Protein AF-A0A538QU90-F1 (afdb_monomer_lite)

Radius of gyration: 25.46 Å; chains: 1; bounding box: 49×32×82 Å

Sequence (236 aa):
MAVLRQRIEDELDRTVQSERLFSLLCLAGPVMADRVAAQRSVVAQLRRIDAVAWSSDGALYVLLPEAGADEAFAVATRILARLDRGGLRIGHVTCPDDGYDAAALIARAHDAAAGARPGKIAGLTHTAQTVTIGTQRVIVADPTVARLYALIERLAPVGIPVLVTGETGSGKDLVATAIHALSPRASKRLISLNCAALHESLVESELFGHEKGAFSGAIVSRAGLIEAASGSTLFL

Structure (mmCIF, N/CA/C/O backbone):
data_AF-A0A538QU90-F1
#
_entry.id   AF-A0A538QU90-F1
#
loop_
_atom_site.group_PDB
_atom_site.id
_atom_site.type_symbol
_atom_site.label_atom_id
_atom_site.label_alt_id
_atom_site.label_comp_id
_atom_site.label_asym_id
_atom_site.label_entity_id
_atom_site.label_seq_id
_atom_site.pdbx_PDB_ins_code
_atom_site.Cartn_x
_atom_site.Cartn_y
_atom_site.Cartn_z
_atom_site.occupancy
_atom_site.B_iso_or_equiv
_atom_site.auth_seq_id
_atom_site.auth_comp_id
_atom_site.auth_asym_id
_atom_site.auth_atom_id
_atom_site.pdbx_PDB_model_num
ATOM 1 N N . MET A 1 1 ? 9.511 -14.684 -19.322 1.00 59.00 1 MET A N 1
ATOM 2 C CA . MET A 1 1 ? 8.507 -14.438 -18.262 1.00 59.00 1 MET A CA 1
ATOM 3 C C . MET A 1 1 ? 8.731 -15.232 -16.980 1.00 59.00 1 MET A C 1
ATOM 5 O O . MET A 1 1 ? 8.917 -14.579 -15.967 1.00 59.00 1 MET A O 1
ATOM 9 N N . ALA A 1 2 ? 8.791 -16.572 -16.977 1.00 67.69 2 ALA A N 1
ATOM 10 C CA . ALA A 1 2 ? 8.959 -17.347 -15.730 1.00 67.69 2 ALA A CA 1
ATOM 11 C C . ALA A 1 2 ? 10.186 -16.930 -14.884 1.00 67.69 2 ALA A C 1
ATOM 13 O O . ALA A 1 2 ? 10.067 -16.725 -13.686 1.00 67.69 2 ALA A O 1
ATOM 14 N N . VAL A 1 3 ? 11.336 -16.691 -15.525 1.00 71.56 3 VAL A N 1
ATOM 15 C CA . VAL A 1 3 ? 12.579 -16.268 -14.846 1.00 71.56 3 VAL A CA 1
ATOM 16 C C . VAL A 1 3 ? 12.495 -14.853 -14.252 1.00 71.56 3 VAL A C 1
ATOM 18 O O . VAL A 1 3 ? 13.086 -14.589 -13.212 1.00 71.56 3 VAL A O 1
ATOM 21 N N . LEU A 1 4 ? 11.760 -13.937 -14.897 1.00 73.12 4 LEU A N 1
ATOM 22 C CA . LEU A 1 4 ? 11.540 -12.584 -14.369 1.00 73.12 4 LEU A CA 1
ATOM 23 C C . LEU A 1 4 ? 10.623 -12.631 -13.154 1.00 73.12 4 LEU A C 1
ATOM 25 O O . LEU A 1 4 ? 10.915 -11.998 -12.150 1.00 73.12 4 LEU A O 1
ATOM 29 N N . ARG A 1 5 ? 9.529 -13.389 -13.269 1.00 74.25 5 ARG A N 1
ATOM 30 C CA . ARG A 1 5 ? 8.561 -13.567 -12.194 1.00 74.25 5 ARG A CA 1
ATOM 31 C C . ARG A 1 5 ? 9.239 -14.133 -10.951 1.00 74.25 5 ARG A C 1
ATOM 33 O O . ARG A 1 5 ? 9.132 -13.510 -9.910 1.00 74.25 5 ARG A O 1
ATOM 40 N N . GLN A 1 6 ? 10.018 -15.205 -11.108 1.00 78.62 6 GLN A N 1
ATOM 41 C CA . GLN A 1 6 ? 10.770 -15.799 -10.004 1.00 78.62 6 GLN A CA 1
ATOM 42 C C . GLN A 1 6 ? 11.719 -14.786 -9.353 1.00 78.62 6 GLN A C 1
ATOM 44 O O . GLN A 1 6 ? 11.747 -14.671 -8.141 1.00 78.62 6 GLN A O 1
ATOM 49 N N . ARG A 1 7 ? 12.450 -13.986 -10.142 1.00 75.94 7 ARG A N 1
ATOM 50 C CA . ARG A 1 7 ? 13.327 -12.942 -9.583 1.00 75.94 7 ARG A CA 1
ATOM 51 C C . ARG A 1 7 ? 12.571 -11.831 -8.855 1.00 75.94 7 ARG A C 1
ATOM 53 O O . ARG A 1 7 ? 13.113 -11.272 -7.913 1.00 75.94 7 ARG A O 1
ATOM 60 N N . ILE A 1 8 ? 11.370 -11.477 -9.311 1.00 74.62 8 ILE A N 1
ATOM 61 C CA . ILE A 1 8 ? 10.519 -10.501 -8.619 1.00 74.62 8 ILE A CA 1
ATOM 62 C C . ILE A 1 8 ? 9.974 -11.114 -7.327 1.00 74.62 8 ILE A C 1
ATOM 64 O O . ILE A 1 8 ? 9.950 -10.427 -6.319 1.00 74.62 8 ILE A O 1
ATOM 68 N N . GLU A 1 9 ? 9.574 -12.385 -7.339 1.00 77.19 9 GLU A N 1
ATOM 69 C CA . GLU A 1 9 ? 9.141 -13.127 -6.147 1.00 77.19 9 GLU A CA 1
ATOM 70 C C . GLU A 1 9 ? 10.274 -13.224 -5.113 1.00 77.19 9 GLU A C 1
ATOM 72 O O . GLU A 1 9 ? 10.071 -12.860 -3.958 1.00 77.19 9 GLU A O 1
ATOM 77 N N . ASP A 1 10 ? 11.492 -13.566 -5.543 1.00 78.62 10 ASP A N 1
ATOM 78 C CA . ASP A 1 10 ? 12.674 -13.597 -4.674 1.00 78.62 10 ASP A CA 1
ATOM 79 C C . ASP A 1 10 ? 12.974 -12.210 -4.059 1.00 78.62 10 ASP A C 1
ATOM 81 O O . ASP A 1 10 ? 13.428 -12.112 -2.917 1.00 78.62 10 ASP A O 1
ATOM 85 N N . GLU A 1 11 ? 12.739 -11.124 -4.805 1.00 77.00 11 GLU A N 1
ATOM 86 C CA . GLU A 1 11 ? 12.960 -9.758 -4.317 1.00 77.00 11 GLU A CA 1
ATOM 87 C C . GLU A 1 11 ? 11.812 -9.265 -3.424 1.00 77.00 11 GLU A C 1
ATOM 89 O O . GLU A 1 11 ? 12.057 -8.572 -2.441 1.00 77.00 11 GLU A O 1
ATOM 94 N N . LEU A 1 12 ? 10.573 -9.690 -3.688 1.00 66.25 12 LEU A N 1
ATOM 95 C CA . LEU A 1 12 ? 9.423 -9.463 -2.809 1.00 66.25 12 LEU A CA 1
ATOM 96 C C . LEU A 1 12 ? 9.634 -10.107 -1.440 1.00 66.25 12 LEU A C 1
ATOM 98 O O . LEU A 1 12 ? 9.420 -9.444 -0.423 1.00 66.25 12 LEU A O 1
ATOM 102 N N . ASP A 1 13 ? 10.113 -11.351 -1.403 1.00 70.12 13 ASP A N 1
ATOM 103 C CA . ASP A 1 13 ? 10.429 -12.044 -0.151 1.00 70.12 13 ASP A CA 1
ATOM 104 C C . ASP A 1 13 ? 11.481 -11.273 0.663 1.00 70.12 13 ASP A C 1
ATOM 106 O O . ASP A 1 13 ? 11.368 -11.141 1.886 1.00 70.12 13 ASP A O 1
ATOM 110 N N . ARG A 1 14 ? 12.474 -10.679 -0.011 1.00 68.19 14 ARG A N 1
ATOM 111 C CA . ARG A 1 14 ? 13.488 -9.822 0.628 1.00 68.19 14 ARG A CA 1
ATOM 112 C C . ARG A 1 14 ? 12.911 -8.500 1.113 1.00 68.19 14 ARG A C 1
ATOM 114 O O . ARG A 1 14 ? 13.241 -8.084 2.224 1.00 68.19 14 ARG A O 1
ATOM 121 N N . THR A 1 15 ? 12.049 -7.850 0.337 1.00 58.31 15 THR A N 1
ATOM 122 C CA . THR A 1 15 ? 11.363 -6.613 0.738 1.00 58.31 15 THR A CA 1
ATOM 123 C C . THR A 1 15 ? 10.530 -6.820 1.999 1.00 58.31 15 THR A C 1
ATOM 125 O O . THR A 1 15 ? 10.590 -6.000 2.914 1.00 58.31 15 THR A O 1
ATOM 128 N N . VAL A 1 16 ? 9.806 -7.939 2.085 1.00 59.25 16 VAL A N 1
ATOM 129 C CA . VAL A 1 16 ? 8.988 -8.296 3.256 1.00 59.25 16 VAL A CA 1
ATOM 130 C C . VAL A 1 16 ? 9.853 -8.556 4.496 1.00 59.25 16 VAL A C 1
ATOM 132 O O . VAL A 1 16 ? 9.435 -8.236 5.604 1.00 59.25 16 VAL A O 1
ATOM 135 N N . GLN A 1 17 ? 11.061 -9.102 4.326 1.00 64.25 17 GLN A N 1
ATOM 136 C CA . GLN A 1 17 ? 11.959 -9.442 5.438 1.00 64.25 17 GLN A CA 1
ATOM 137 C C . GLN A 1 17 ? 12.902 -8.308 5.874 1.00 64.25 17 GLN A C 1
ATOM 139 O O . GLN A 1 17 ? 13.392 -8.342 7.001 1.00 64.25 17 GLN A O 1
ATOM 144 N N . SER A 1 18 ? 13.206 -7.338 5.002 1.00 58.09 18 SER A N 1
ATOM 145 C CA . SER A 1 18 ? 14.288 -6.358 5.222 1.00 58.09 18 SER A CA 1
ATOM 146 C C . SER A 1 18 ? 13.911 -4.890 4.991 1.00 58.09 18 SER A C 1
ATOM 148 O O . SER A 1 18 ? 14.801 -4.042 4.998 1.00 58.09 18 SER A O 1
ATOM 150 N N . GLU A 1 19 ? 12.626 -4.586 4.761 1.00 60.50 19 GLU A N 1
ATOM 151 C CA . GLU A 1 19 ? 12.103 -3.240 4.436 1.00 60.50 19 GLU A CA 1
ATOM 152 C C . GLU A 1 19 ? 12.762 -2.572 3.210 1.00 60.50 19 GLU A C 1
ATOM 154 O O . GLU A 1 19 ? 12.648 -1.365 2.997 1.00 60.50 19 GLU A O 1
ATOM 159 N N . ARG A 1 20 ? 13.445 -3.344 2.355 1.00 69.25 20 ARG A N 1
ATOM 160 C CA . ARG A 1 20 ? 14.112 -2.816 1.158 1.00 69.25 20 ARG A CA 1
ATOM 161 C C . ARG A 1 20 ? 13.134 -2.646 0.002 1.00 69.25 20 ARG A C 1
ATOM 163 O O . ARG A 1 20 ? 12.473 -3.598 -0.401 1.00 69.25 20 ARG A O 1
ATOM 170 N N . LEU A 1 21 ? 13.083 -1.439 -0.551 1.00 81.38 21 LEU A N 1
ATOM 171 C CA . LEU A 1 21 ? 12.270 -1.091 -1.717 1.00 81.38 21 LEU A CA 1
ATOM 172 C C . LEU A 1 21 ? 12.913 -1.643 -3.000 1.00 81.38 21 LEU A C 1
ATOM 174 O O . LEU A 1 21 ? 14.138 -1.728 -3.100 1.00 81.38 21 LEU A O 1
ATOM 178 N N . PHE A 1 22 ? 12.110 -1.950 -4.012 1.00 88.81 22 PHE A N 1
ATOM 179 C CA . PHE A 1 22 ? 12.609 -2.165 -5.372 1.00 88.81 22 PHE A CA 1
ATOM 180 C C . PHE A 1 22 ? 11.661 -1.534 -6.376 1.00 88.81 22 PHE A C 1
ATOM 182 O O . PHE A 1 22 ? 10.478 -1.371 -6.104 1.00 88.81 22 PHE A O 1
ATOM 189 N N . SER A 1 23 ? 12.147 -1.245 -7.576 1.00 92.44 23 SER A N 1
ATOM 190 C CA . SER A 1 23 ? 11.309 -0.707 -8.645 1.00 92.44 23 SER A CA 1
ATOM 191 C C . SER A 1 23 ? 11.314 -1.596 -9.876 1.00 92.44 23 SER A C 1
ATOM 193 O O . SER A 1 23 ? 12.293 -2.279 -10.175 1.00 92.44 23 SER A O 1
ATOM 195 N N . LEU A 1 24 ? 10.211 -1.573 -10.616 1.00 94.44 24 LEU A N 1
ATOM 196 C CA . LEU A 1 24 ? 10.043 -2.277 -11.876 1.00 94.44 24 LEU A CA 1
ATOM 197 C C . LEU A 1 24 ? 9.686 -1.270 -12.968 1.00 94.44 24 LEU A C 1
ATOM 199 O O . LEU A 1 24 ? 8.705 -0.534 -12.866 1.00 94.44 24 LEU A O 1
ATOM 203 N N . LEU A 1 25 ? 10.475 -1.259 -14.039 1.00 95.44 25 LEU A N 1
ATOM 204 C CA . LEU A 1 25 ? 10.181 -0.504 -15.251 1.00 95.44 25 LEU A CA 1
ATOM 205 C C . LEU A 1 25 ? 9.630 -1.441 -16.323 1.00 95.44 25 LEU A C 1
ATOM 207 O O . LEU A 1 25 ? 10.138 -2.548 -16.494 1.00 95.44 25 LEU A O 1
ATOM 211 N N . CYS A 1 26 ? 8.657 -0.968 -17.093 1.00 95.56 26 CYS A N 1
ATOM 212 C CA . CYS A 1 26 ? 8.179 -1.608 -18.312 1.00 95.56 26 CYS A CA 1
ATOM 213 C C . CYS A 1 26 ? 8.419 -0.675 -19.498 1.00 95.56 26 CYS A C 1
ATOM 215 O O . CYS A 1 26 ? 7.877 0.427 -19.551 1.00 95.56 26 CYS A O 1
ATOM 217 N N . LEU A 1 27 ? 9.233 -1.112 -20.454 1.00 95.19 27 LEU A N 1
ATOM 218 C CA . LEU A 1 27 ? 9.581 -0.357 -21.647 1.00 95.19 27 LEU A CA 1
ATOM 219 C C . LEU A 1 27 ? 8.838 -0.939 -22.845 1.00 95.19 27 LEU A C 1
ATOM 221 O O . LEU A 1 27 ? 9.019 -2.106 -23.195 1.00 95.19 27 LEU A O 1
ATOM 225 N N . ALA A 1 28 ? 8.030 -0.103 -23.491 1.00 93.38 28 ALA A N 1
ATOM 226 C CA . ALA A 1 28 ? 7.224 -0.475 -24.644 1.00 93.38 28 ALA A CA 1
ATOM 227 C C . ALA A 1 28 ? 7.358 0.570 -25.756 1.00 93.38 28 ALA A C 1
ATOM 229 O O . ALA A 1 28 ? 7.412 1.771 -25.505 1.00 93.38 28 ALA A O 1
ATOM 230 N N . GLY A 1 29 ? 7.406 0.129 -27.010 1.00 89.50 29 GLY A N 1
ATOM 231 C CA . GLY A 1 29 ? 7.439 1.029 -28.161 1.00 89.50 29 GLY A CA 1
ATOM 232 C C . GLY A 1 29 ? 8.142 0.426 -29.376 1.00 89.50 29 GLY A C 1
ATOM 233 O O . GLY A 1 29 ? 8.719 -0.656 -29.281 1.00 89.50 29 GLY A O 1
ATOM 234 N N . PRO A 1 30 ? 8.152 1.132 -30.520 1.00 84.12 30 PRO A N 1
ATOM 235 C CA . PRO A 1 30 ? 8.700 0.617 -31.779 1.00 84.12 30 PRO A CA 1
ATOM 236 C C . PRO A 1 30 ? 10.180 0.233 -31.683 1.00 84.12 30 PRO A C 1
ATOM 238 O O . PRO A 1 30 ? 10.625 -0.724 -32.307 1.00 84.12 30 PRO A O 1
ATOM 241 N N . VAL A 1 31 ? 10.942 0.950 -30.851 1.00 81.06 31 VAL A N 1
ATOM 242 C CA . VAL A 1 31 ? 12.372 0.690 -30.635 1.00 81.06 31 VAL A CA 1
ATOM 243 C C . VAL A 1 31 ? 12.641 -0.647 -29.924 1.00 81.06 31 VAL A C 1
ATOM 245 O O . VAL A 1 31 ? 13.766 -1.131 -29.950 1.00 81.06 31 VAL A O 1
ATOM 248 N N . MET A 1 32 ? 11.615 -1.284 -29.345 1.00 84.56 32 MET A N 1
ATOM 249 C CA . MET A 1 32 ? 11.706 -2.623 -28.748 1.00 84.56 32 MET A CA 1
ATOM 250 C C . MET A 1 32 ? 11.616 -3.762 -29.783 1.00 84.56 32 MET A C 1
ATOM 252 O O . MET A 1 32 ? 11.810 -4.922 -29.422 1.00 84.56 32 MET A O 1
ATOM 256 N N . ALA A 1 33 ? 11.352 -3.462 -31.064 1.00 81.88 33 ALA A N 1
ATOM 257 C CA . ALA A 1 33 ? 11.308 -4.472 -32.125 1.00 81.88 33 ALA A CA 1
ATOM 258 C C . ALA A 1 33 ? 12.668 -5.170 -32.325 1.00 81.88 33 ALA A C 1
ATOM 260 O O . ALA A 1 33 ? 12.718 -6.387 -32.502 1.00 81.88 33 ALA A O 1
ATOM 261 N N . ASP A 1 34 ? 13.774 -4.423 -32.229 1.00 88.50 34 ASP A N 1
ATOM 262 C CA . ASP A 1 34 ? 15.123 -4.995 -32.171 1.00 88.50 34 ASP A CA 1
ATOM 263 C C . ASP A 1 34 ? 15.488 -5.324 -30.720 1.00 88.50 34 ASP A C 1
ATOM 265 O O . ASP A 1 34 ? 16.108 -4.535 -29.998 1.00 88.50 34 ASP A O 1
ATOM 269 N N . ARG A 1 35 ? 15.078 -6.521 -30.287 1.00 89.19 35 ARG A N 1
ATOM 270 C CA . ARG A 1 35 ? 15.259 -6.980 -28.904 1.00 89.19 35 ARG A CA 1
ATOM 271 C C . ARG A 1 35 ? 16.725 -7.003 -28.470 1.00 89.19 35 ARG A C 1
ATOM 273 O O . ARG A 1 35 ? 17.038 -6.696 -27.321 1.00 89.19 35 ARG A O 1
ATOM 280 N N . VAL A 1 36 ? 17.639 -7.356 -29.372 1.00 89.06 36 VAL A N 1
ATOM 281 C CA . VAL A 1 36 ? 19.061 -7.499 -29.032 1.00 89.06 36 VAL A CA 1
ATOM 282 C C . VAL A 1 36 ? 19.698 -6.126 -28.838 1.00 89.06 36 VAL A C 1
ATOM 284 O O . VAL A 1 36 ? 20.363 -5.896 -27.822 1.00 89.06 36 VAL A O 1
ATOM 287 N N . ALA A 1 37 ? 19.464 -5.194 -29.767 1.00 88.44 37 ALA A N 1
ATOM 288 C CA . ALA A 1 37 ? 19.999 -3.841 -29.658 1.00 88.44 37 ALA A CA 1
ATOM 289 C C . ALA A 1 37 ? 19.388 -3.082 -28.472 1.00 88.44 37 ALA A C 1
ATOM 291 O O . ALA A 1 37 ? 20.123 -2.461 -27.698 1.00 88.44 37 ALA A O 1
ATOM 292 N N . ALA A 1 38 ? 18.067 -3.180 -28.285 1.00 88.62 38 ALA A N 1
ATOM 293 C CA . ALA A 1 38 ? 17.367 -2.553 -27.169 1.00 88.62 38 ALA A CA 1
ATOM 294 C C . ALA A 1 38 ? 17.904 -3.050 -25.822 1.00 88.62 38 ALA A C 1
ATOM 296 O O . ALA A 1 38 ? 18.317 -2.239 -24.991 1.00 88.62 38 ALA A O 1
ATOM 297 N N . GLN A 1 39 ? 17.986 -4.373 -25.627 1.00 91.88 39 GLN A N 1
ATOM 298 C CA . GLN A 1 39 ? 18.494 -4.948 -24.381 1.00 91.88 39 GLN A CA 1
ATOM 299 C C . GLN A 1 39 ? 19.934 -4.510 -24.103 1.00 91.88 39 GLN A C 1
ATOM 301 O O . GLN A 1 39 ? 20.242 -4.116 -22.980 1.00 91.88 39 GLN A O 1
ATOM 306 N N . ARG A 1 40 ? 20.818 -4.530 -25.110 1.00 91.00 40 ARG A N 1
ATOM 307 C CA . ARG A 1 40 ? 22.217 -4.107 -24.940 1.00 91.00 40 ARG A CA 1
ATOM 308 C C . ARG A 1 40 ? 22.324 -2.644 -24.502 1.00 91.00 40 ARG A C 1
ATOM 310 O O . ARG A 1 40 ? 23.105 -2.339 -23.601 1.00 91.00 40 ARG A O 1
ATOM 317 N N . SER A 1 41 ? 21.539 -1.755 -25.107 1.00 89.81 41 SER A N 1
ATOM 318 C CA . SER A 1 41 ? 21.532 -0.332 -24.751 1.00 89.81 41 SER A CA 1
ATOM 319 C C . SER A 1 41 ? 20.964 -0.074 -23.356 1.00 89.81 41 SER A C 1
ATOM 321 O O . SER A 1 41 ? 21.506 0.774 -22.641 1.00 89.81 41 SER A O 1
ATOM 323 N N . VAL A 1 42 ? 19.921 -0.813 -22.953 1.00 92.38 42 VAL A N 1
ATOM 324 C CA . VAL A 1 42 ? 19.360 -0.734 -21.595 1.00 92.38 42 VAL A CA 1
ATOM 325 C C . VAL A 1 42 ? 20.359 -1.246 -20.568 1.00 92.38 42 VAL A C 1
ATOM 327 O O . VAL A 1 42 ? 20.672 -0.509 -19.643 1.00 92.38 42 VAL A O 1
ATOM 330 N N . VAL A 1 43 ? 20.924 -2.445 -20.750 1.00 92.31 43 VAL A N 1
ATOM 331 C CA . VAL A 1 43 ? 21.883 -3.052 -19.804 1.00 92.31 43 VAL A CA 1
ATOM 332 C C . VAL A 1 43 ? 23.097 -2.150 -19.564 1.00 92.31 43 VAL A C 1
ATOM 334 O O . VAL A 1 43 ? 23.595 -2.083 -18.446 1.00 92.31 43 VAL A O 1
ATOM 337 N N . ALA A 1 44 ? 23.528 -1.373 -20.562 1.00 90.81 44 ALA A N 1
ATOM 338 C CA . ALA A 1 44 ? 24.602 -0.390 -20.401 1.00 90.81 44 ALA A CA 1
ATOM 339 C C . ALA A 1 44 ? 24.269 0.781 -19.442 1.00 90.81 44 ALA A C 1
ATOM 341 O O . ALA A 1 44 ? 25.164 1.553 -19.101 1.00 90.81 44 ALA A O 1
ATOM 342 N N . GLN A 1 45 ? 23.005 0.954 -19.035 1.00 89.50 45 GLN A N 1
ATOM 343 C CA . GLN A 1 45 ? 22.558 1.977 -18.073 1.00 89.50 45 GLN A CA 1
ATOM 344 C C . GLN A 1 45 ? 22.438 1.464 -16.637 1.00 89.50 45 GLN A C 1
ATOM 346 O O . GLN A 1 45 ? 22.218 2.269 -15.722 1.00 89.50 45 GLN A O 1
ATOM 351 N N . LEU A 1 46 ? 22.535 0.147 -16.462 1.00 91.69 46 LEU A N 1
ATOM 352 C CA . LEU A 1 46 ? 22.145 -0.555 -15.251 1.00 91.69 46 LEU A CA 1
ATOM 353 C C . LEU A 1 46 ? 23.343 -0.895 -14.361 1.00 91.69 46 LEU A C 1
ATOM 355 O O . LEU A 1 46 ? 24.474 -1.062 -14.823 1.00 91.69 46 LEU A O 1
ATOM 359 N N . ARG A 1 47 ? 23.077 -0.999 -13.060 1.00 92.94 47 ARG A N 1
ATOM 360 C CA . ARG A 1 47 ? 24.006 -1.508 -12.048 1.00 92.94 47 ARG A CA 1
ATOM 361 C C . ARG A 1 47 ? 24.100 -3.030 -12.168 1.00 92.94 47 ARG A C 1
ATOM 363 O O . ARG A 1 47 ? 23.234 -3.685 -12.736 1.00 92.94 47 ARG A O 1
ATOM 370 N N . ARG A 1 48 ? 25.136 -3.621 -11.567 1.00 87.94 48 ARG A N 1
ATOM 371 C CA . ARG A 1 48 ? 25.341 -5.084 -11.576 1.00 87.94 48 ARG A CA 1
ATOM 372 C C . ARG A 1 48 ? 24.193 -5.888 -10.953 1.00 87.94 48 ARG A C 1
ATOM 374 O O . ARG A 1 48 ? 24.025 -7.043 -11.322 1.00 87.94 48 ARG A O 1
ATOM 381 N N . ILE A 1 49 ? 23.476 -5.303 -9.996 1.00 87.94 49 ILE A N 1
ATOM 382 C CA . ILE A 1 49 ? 22.369 -5.959 -9.285 1.00 87.94 49 ILE A CA 1
ATOM 383 C C . ILE A 1 49 ? 21.045 -5.881 -10.049 1.00 87.94 49 ILE A C 1
ATOM 385 O O . ILE A 1 49 ? 20.154 -6.688 -9.806 1.00 87.94 49 ILE A O 1
ATOM 389 N N . ASP A 1 50 ? 20.922 -4.937 -10.982 1.00 92.38 50 ASP A N 1
ATOM 390 C CA . ASP A 1 50 ? 19.702 -4.744 -11.752 1.00 92.38 50 ASP A CA 1
ATOM 391 C C . ASP A 1 50 ? 19.523 -5.904 -12.749 1.00 92.38 50 ASP A C 1
ATOM 393 O O . ASP A 1 50 ? 20.488 -6.500 -13.245 1.00 92.38 50 ASP A O 1
ATOM 397 N N . ALA A 1 51 ? 18.274 -6.228 -13.074 1.00 90.44 51 ALA A N 1
ATOM 398 C CA . ALA A 1 51 ? 17.943 -7.333 -13.965 1.00 90.44 51 ALA A CA 1
ATOM 399 C C . ALA A 1 51 ? 17.016 -6.888 -15.092 1.00 90.44 51 ALA A C 1
ATOM 401 O O . ALA A 1 51 ? 16.217 -5.971 -14.933 1.00 90.44 51 ALA A O 1
ATOM 402 N N . VAL A 1 52 ? 17.092 -7.572 -16.233 1.00 93.38 52 VAL A N 1
ATOM 403 C CA . VAL A 1 52 ? 16.218 -7.316 -17.381 1.00 93.38 52 VAL A CA 1
ATOM 404 C C . VAL A 1 52 ? 15.580 -8.598 -17.875 1.00 93.38 52 VAL A C 1
ATOM 406 O O . VAL A 1 52 ? 16.202 -9.662 -17.833 1.00 93.38 52 VAL A O 1
ATOM 409 N N . ALA A 1 53 ? 14.356 -8.502 -18.381 1.00 91.81 53 ALA A N 1
ATOM 410 C CA . ALA A 1 53 ? 13.716 -9.623 -19.048 1.00 91.81 53 ALA A CA 1
ATOM 411 C C . ALA A 1 53 ? 12.651 -9.186 -20.049 1.00 91.81 53 ALA A C 1
ATOM 413 O O . ALA A 1 53 ? 11.921 -8.223 -19.843 1.00 91.81 53 ALA A O 1
ATOM 414 N N . TRP A 1 54 ? 12.528 -9.969 -21.114 1.00 90.88 54 TRP A N 1
ATOM 415 C CA . TRP A 1 54 ? 11.503 -9.776 -22.126 1.00 90.88 54 TRP A CA 1
ATOM 416 C C . TRP A 1 54 ? 10.191 -10.453 -21.747 1.00 90.88 54 TRP A C 1
ATOM 418 O O . TRP A 1 54 ? 10.169 -11.599 -21.265 1.00 90.88 54 TRP A O 1
ATOM 428 N N . SER A 1 55 ? 9.103 -9.755 -22.054 1.00 88.06 55 SER A N 1
ATOM 429 C CA . SER A 1 55 ? 7.761 -10.315 -22.080 1.00 88.06 55 SER A CA 1
ATOM 430 C C . SER A 1 55 ? 7.409 -10.906 -23.443 1.00 88.06 55 SER A C 1
ATOM 432 O O . SER A 1 55 ? 8.070 -10.673 -24.461 1.00 88.06 55 SER A O 1
ATOM 434 N N . SER A 1 56 ? 6.386 -11.758 -23.440 1.00 82.06 56 SER A N 1
ATOM 435 C CA . SER A 1 56 ? 5.831 -12.382 -24.640 1.00 82.06 56 SER A CA 1
ATOM 436 C C . SER A 1 56 ? 5.238 -11.355 -25.604 1.00 82.06 56 SER A C 1
ATOM 438 O O . SER A 1 56 ? 5.337 -11.543 -26.813 1.00 82.06 56 SER A O 1
ATOM 440 N N . ASP A 1 57 ? 4.697 -10.258 -25.075 1.00 82.62 57 ASP A N 1
ATOM 441 C CA . ASP A 1 57 ? 4.150 -9.113 -25.824 1.00 82.62 57 ASP A CA 1
ATOM 442 C C . ASP A 1 57 ? 5.229 -8.221 -26.475 1.00 82.62 57 ASP A C 1
ATOM 444 O O . ASP A 1 57 ? 4.908 -7.325 -27.252 1.00 82.62 57 ASP A O 1
ATOM 448 N N . GLY A 1 58 ? 6.514 -8.477 -26.203 1.00 86.44 58 GLY A N 1
ATOM 449 C CA . GLY A 1 58 ? 7.623 -7.680 -26.724 1.00 86.44 58 GLY A CA 1
ATOM 450 C C . GLY A 1 58 ? 7.963 -6.435 -25.903 1.00 86.44 58 GLY A C 1
ATOM 451 O O . GLY A 1 58 ? 8.766 -5.632 -26.372 1.00 86.44 58 GLY A O 1
ATOM 452 N N . ALA A 1 59 ? 7.420 -6.277 -24.695 1.00 92.00 59 ALA A N 1
ATOM 453 C CA . ALA A 1 59 ? 7.904 -5.298 -23.729 1.00 92.00 59 ALA A CA 1
ATOM 454 C C . ALA A 1 59 ? 9.187 -5.786 -23.032 1.00 92.00 59 ALA A C 1
ATOM 456 O O . ALA A 1 59 ? 9.387 -6.989 -22.809 1.00 92.00 59 ALA A O 1
ATOM 457 N N . LEU A 1 60 ? 10.054 -4.843 -22.664 1.00 94.69 60 LEU A N 1
ATOM 458 C CA . LEU A 1 60 ? 11.254 -5.099 -21.871 1.00 94.69 60 LEU A CA 1
ATOM 459 C C . LEU A 1 60 ? 11.030 -4.621 -20.439 1.00 94.69 60 LEU A C 1
ATOM 461 O O . LEU A 1 60 ? 10.814 -3.435 -20.199 1.00 94.69 60 LEU A O 1
ATOM 465 N N . TYR A 1 61 ? 11.128 -5.539 -19.487 1.00 94.88 61 TYR A N 1
ATOM 466 C CA . TYR A 1 61 ? 11.061 -5.231 -18.068 1.00 94.88 61 TYR A CA 1
ATOM 467 C C . TYR A 1 61 ? 12.455 -5.045 -17.488 1.00 94.88 61 TYR A C 1
ATOM 469 O O . TYR A 1 61 ? 13.379 -5.790 -17.829 1.00 94.88 61 TYR A O 1
ATOM 477 N N . VAL A 1 62 ? 12.586 -4.079 -16.584 1.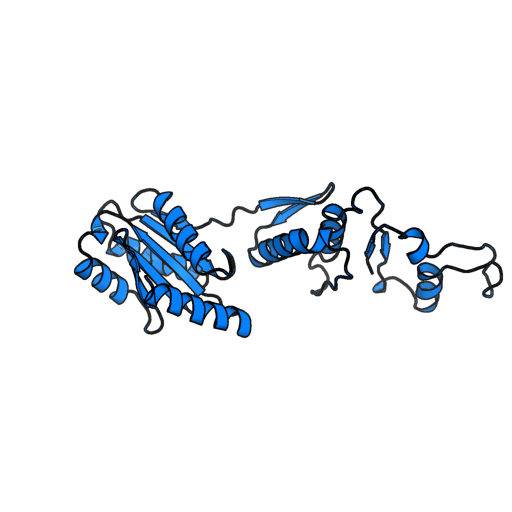00 95.69 62 VAL A N 1
ATOM 478 C CA . VAL A 1 62 ? 13.810 -3.810 -15.827 1.00 95.69 62 VAL A CA 1
ATOM 479 C C . VAL A 1 62 ? 13.474 -3.822 -14.346 1.00 95.69 62 VAL A C 1
ATOM 481 O O . VAL A 1 62 ? 12.704 -2.986 -13.886 1.00 95.69 62 VAL A O 1
ATOM 484 N N . LEU A 1 63 ? 14.055 -4.761 -13.610 1.00 94.56 63 LEU A N 1
ATOM 485 C CA . LEU A 1 63 ? 13.997 -4.816 -12.156 1.00 94.56 63 LEU A CA 1
ATOM 486 C C . LEU A 1 63 ? 15.190 -4.043 -11.590 1.00 94.56 63 LEU A C 1
ATOM 488 O O . LEU A 1 63 ? 16.335 -4.306 -11.968 1.00 94.56 63 LEU A O 1
ATOM 492 N N . LEU A 1 64 ? 14.906 -3.116 -10.684 1.00 94.31 64 LEU A N 1
ATOM 493 C CA . LEU A 1 64 ? 15.863 -2.262 -9.992 1.00 94.31 64 LEU A CA 1
ATOM 494 C C . LEU A 1 64 ? 15.778 -2.560 -8.486 1.00 94.31 64 LEU A C 1
ATOM 496 O O . LEU A 1 64 ? 14.987 -1.923 -7.785 1.00 94.31 64 LEU A O 1
ATOM 500 N N . PRO A 1 65 ? 16.539 -3.548 -7.984 1.00 91.69 65 PRO A N 1
ATOM 501 C CA . PRO A 1 65 ? 16.628 -3.819 -6.553 1.00 91.69 65 PRO A CA 1
ATOM 502 C C . PRO A 1 65 ? 17.162 -2.603 -5.797 1.00 91.69 65 PRO A C 1
ATOM 504 O O . PRO A 1 65 ? 18.009 -1.876 -6.323 1.00 91.69 65 PRO A O 1
ATOM 507 N N . GLU A 1 66 ? 16.698 -2.392 -4.567 1.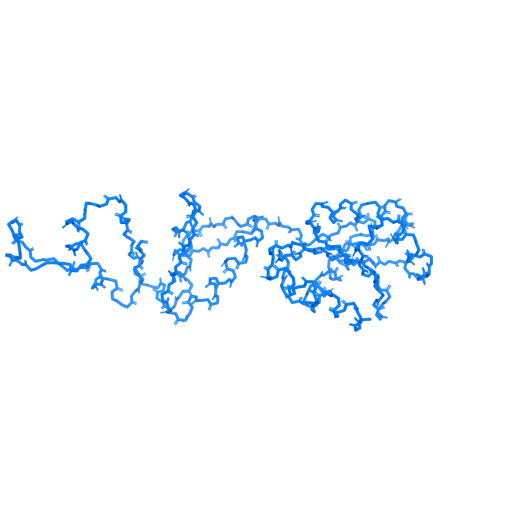00 89.62 66 GLU A N 1
ATOM 508 C CA . GLU A 1 66 ? 17.159 -1.296 -3.699 1.00 89.62 66 GLU A CA 1
ATOM 509 C C . GLU A 1 66 ? 17.003 0.094 -4.338 1.00 89.62 66 GLU A C 1
ATOM 511 O O . GLU A 1 66 ? 17.823 0.978 -4.113 1.00 89.62 66 GLU A O 1
ATOM 516 N N . ALA A 1 67 ? 15.983 0.270 -5.180 1.00 87.56 67 ALA A N 1
ATOM 517 C CA . ALA A 1 67 ? 15.686 1.534 -5.841 1.00 87.56 67 ALA A CA 1
ATOM 518 C C . ALA A 1 67 ? 14.248 1.960 -5.547 1.00 87.56 67 ALA A C 1
ATOM 520 O O . ALA A 1 67 ? 13.300 1.241 -5.875 1.00 87.56 67 ALA A O 1
ATOM 521 N N . GLY A 1 68 ? 14.097 3.146 -4.957 1.00 84.56 68 GLY A N 1
ATOM 522 C CA . GLY A 1 68 ? 12.805 3.815 -4.798 1.00 84.56 68 GLY A CA 1
ATOM 523 C C . GLY A 1 68 ? 12.352 4.538 -6.072 1.00 84.56 68 GLY A C 1
ATOM 524 O O . GLY A 1 68 ? 13.060 4.551 -7.085 1.00 84.56 68 GLY A O 1
ATOM 525 N N . ALA A 1 69 ? 11.193 5.196 -5.998 1.00 82.88 69 ALA A N 1
ATOM 526 C CA . ALA A 1 69 ? 10.557 5.854 -7.140 1.00 82.88 69 ALA A CA 1
ATOM 527 C C . ALA A 1 69 ? 11.458 6.895 -7.836 1.00 82.88 69 ALA A C 1
ATOM 529 O O . ALA A 1 69 ? 11.564 6.892 -9.063 1.00 82.88 69 ALA A O 1
ATOM 530 N N . ASP A 1 70 ? 12.161 7.742 -7.077 1.00 79.62 70 ASP A N 1
ATOM 531 C CA . ASP A 1 70 ? 13.037 8.786 -7.634 1.00 79.62 70 ASP A CA 1
ATOM 532 C C . ASP A 1 70 ? 14.232 8.200 -8.401 1.00 79.62 70 ASP A C 1
ATOM 534 O O . ASP A 1 70 ? 14.567 8.646 -9.504 1.00 79.62 70 ASP A O 1
ATOM 538 N N . GLU A 1 71 ? 14.861 7.158 -7.852 1.00 85.69 71 GLU A N 1
ATOM 539 C CA . GLU A 1 71 ? 15.978 6.471 -8.503 1.00 85.69 71 GLU A CA 1
ATOM 540 C C . GLU A 1 71 ? 15.519 5.746 -9.768 1.00 85.69 71 GLU A C 1
ATOM 542 O O . GLU A 1 71 ? 16.162 5.839 -10.821 1.00 85.69 71 GLU A O 1
ATOM 547 N N . ALA A 1 72 ? 14.373 5.067 -9.693 1.00 89.81 72 ALA A N 1
ATOM 548 C CA . ALA A 1 72 ? 13.761 4.400 -10.831 1.00 89.81 72 ALA A CA 1
ATOM 549 C C . ALA A 1 72 ? 13.399 5.394 -11.938 1.00 89.81 72 ALA A C 1
ATOM 551 O O . ALA A 1 72 ? 13.683 5.145 -13.114 1.00 89.81 72 ALA A O 1
ATOM 552 N N . PHE A 1 73 ? 12.852 6.554 -11.572 1.00 87.06 73 PHE A N 1
ATOM 553 C CA . PHE A 1 73 ? 12.545 7.633 -12.502 1.00 87.06 73 PHE A CA 1
ATOM 554 C C . PHE A 1 73 ? 13.811 8.204 -13.156 1.00 87.06 73 PHE A C 1
ATOM 556 O O . PHE A 1 73 ? 13.837 8.434 -14.371 1.00 87.06 73 PHE A O 1
ATOM 563 N N . ALA A 1 74 ? 14.896 8.374 -12.396 1.00 85.44 74 ALA A N 1
ATOM 564 C CA . ALA A 1 74 ? 16.184 8.809 -12.933 1.00 85.44 74 ALA A CA 1
ATOM 565 C C . ALA A 1 74 ? 16.772 7.785 -13.924 1.00 85.44 74 ALA A C 1
ATOM 567 O O . ALA A 1 74 ? 17.264 8.156 -14.996 1.00 85.44 74 ALA A O 1
ATOM 568 N N . VAL A 1 75 ? 16.691 6.487 -13.613 1.00 91.69 75 VAL A N 1
ATOM 569 C CA . VAL A 1 75 ? 17.096 5.400 -14.524 1.00 91.69 75 VAL A CA 1
ATOM 570 C C . VAL A 1 75 ? 16.237 5.407 -15.790 1.00 91.69 75 VAL A C 1
ATOM 572 O O . VAL A 1 75 ? 16.786 5.420 -16.894 1.00 91.69 75 VAL A O 1
ATOM 575 N N . ALA A 1 76 ? 14.912 5.474 -15.650 1.00 92.19 76 ALA A N 1
ATOM 576 C CA . ALA A 1 76 ? 13.976 5.547 -16.769 1.00 92.19 76 ALA A CA 1
ATOM 577 C C . ALA A 1 76 ? 14.260 6.759 -17.669 1.00 92.19 76 ALA A C 1
ATOM 579 O O . ALA A 1 76 ? 14.290 6.623 -18.890 1.00 92.19 76 ALA A O 1
ATOM 580 N N . THR A 1 77 ? 14.564 7.918 -17.083 1.00 89.31 77 THR A N 1
ATOM 581 C CA . THR A 1 77 ? 14.918 9.144 -17.817 1.00 89.31 77 THR A CA 1
ATOM 582 C C . THR A 1 77 ? 16.202 8.972 -18.624 1.00 89.31 77 THR A C 1
ATOM 584 O O . THR A 1 77 ? 16.240 9.338 -19.800 1.00 89.31 77 THR A O 1
ATOM 587 N N . ARG A 1 78 ? 17.243 8.358 -18.042 1.00 91.62 78 ARG A N 1
ATOM 588 C CA . ARG A 1 78 ? 18.492 8.054 -18.766 1.00 91.62 78 ARG A CA 1
ATOM 589 C C . ARG A 1 78 ? 18.264 7.084 -19.923 1.00 91.62 78 ARG A C 1
ATOM 591 O O . ARG A 1 78 ? 18.842 7.272 -20.994 1.00 91.62 78 ARG A O 1
ATOM 598 N N . ILE A 1 79 ? 17.435 6.059 -19.718 1.00 92.81 79 ILE A N 1
ATOM 599 C CA . ILE A 1 79 ? 17.100 5.098 -20.771 1.00 92.81 79 ILE A CA 1
ATOM 600 C C . ILE A 1 79 ? 16.315 5.793 -21.885 1.00 92.81 79 ILE A C 1
ATOM 602 O O . ILE A 1 79 ? 16.689 5.679 -23.051 1.00 92.81 79 ILE A O 1
ATOM 606 N N . LEU A 1 80 ? 15.284 6.562 -21.537 1.00 90.81 80 LEU A N 1
ATOM 607 C CA . LEU A 1 80 ? 14.471 7.297 -22.498 1.00 90.81 80 LEU A CA 1
ATOM 608 C C . LEU A 1 80 ? 15.331 8.241 -23.348 1.00 90.81 80 LEU A C 1
ATOM 610 O O . LEU A 1 80 ? 15.263 8.184 -24.570 1.00 90.81 80 LEU A O 1
ATOM 614 N N . ALA A 1 81 ? 16.211 9.026 -22.722 1.00 88.12 81 ALA A N 1
ATOM 615 C CA . ALA A 1 81 ? 17.095 9.958 -23.422 1.00 88.12 81 ALA A CA 1
ATOM 616 C C . ALA A 1 81 ? 18.067 9.278 -24.406 1.00 88.12 81 ALA A C 1
ATOM 618 O O . ALA A 1 81 ? 18.503 9.904 -25.370 1.00 88.12 81 ALA A O 1
ATOM 619 N N . ARG A 1 82 ? 18.431 8.010 -24.170 1.00 88.31 82 ARG A N 1
ATOM 620 C CA . ARG A 1 82 ? 19.365 7.259 -25.029 1.00 88.31 82 ARG A CA 1
ATOM 621 C C . ARG A 1 82 ? 18.681 6.416 -26.098 1.00 88.31 82 ARG A C 1
ATOM 623 O O . ARG A 1 82 ? 19.273 6.197 -27.154 1.00 88.31 82 ARG A O 1
ATOM 630 N N . LEU A 1 83 ? 17.495 5.889 -25.809 1.00 87.56 83 LEU A N 1
ATOM 631 C CA . LEU A 1 83 ? 16.815 4.927 -26.674 1.00 87.56 83 LEU A CA 1
ATOM 632 C C . LEU A 1 83 ? 15.651 5.531 -27.452 1.00 87.56 83 LEU A C 1
ATOM 634 O O . LEU A 1 83 ? 15.296 4.975 -28.490 1.00 87.56 83 LEU A O 1
ATOM 638 N N . ASP A 1 84 ? 15.031 6.613 -26.979 1.00 83.38 84 ASP A N 1
ATOM 639 C CA . ASP A 1 84 ? 13.846 7.130 -27.650 1.00 83.38 84 ASP A CA 1
ATOM 640 C C . ASP A 1 84 ? 14.190 7.689 -29.034 1.00 83.38 84 ASP A C 1
ATOM 642 O O . ASP A 1 84 ? 14.996 8.603 -29.200 1.00 83.38 84 ASP A O 1
ATOM 646 N N . ARG A 1 85 ? 13.544 7.111 -30.046 1.00 80.81 85 ARG A N 1
ATOM 647 C CA . ARG A 1 85 ? 13.568 7.566 -31.439 1.00 80.81 85 ARG A CA 1
ATOM 648 C C . ARG A 1 85 ? 12.156 7.931 -31.905 1.00 80.81 85 ARG A C 1
ATOM 650 O O . ARG A 1 85 ? 11.806 7.692 -33.057 1.00 80.81 85 ARG A O 1
ATOM 657 N N . GLY A 1 86 ? 11.343 8.472 -30.992 1.00 73.25 86 GLY A N 1
ATOM 658 C CA . GLY A 1 86 ? 10.009 9.009 -31.273 1.00 73.25 86 GLY A CA 1
ATOM 659 C C . GLY A 1 86 ? 8.854 8.063 -30.946 1.00 73.25 86 GLY A C 1
ATOM 660 O O . GLY A 1 86 ? 7.825 8.101 -31.618 1.00 73.25 86 GLY A O 1
ATOM 661 N N . GLY A 1 87 ? 8.996 7.191 -29.944 1.00 87.31 87 GLY A N 1
ATOM 662 C CA . GLY A 1 87 ? 7.960 6.194 -29.666 1.00 87.31 87 GLY A CA 1
ATOM 663 C C . GLY A 1 87 ? 8.106 5.368 -28.395 1.00 87.31 87 GLY A C 1
ATOM 664 O O . GLY A 1 87 ? 7.212 4.568 -28.118 1.00 87.31 87 GLY A O 1
ATOM 665 N N . LEU A 1 88 ? 9.197 5.520 -27.640 1.00 92.31 88 LEU A N 1
ATOM 666 C CA . LEU A 1 88 ? 9.414 4.761 -26.412 1.00 92.31 88 LEU A CA 1
ATOM 667 C C . LEU A 1 88 ? 8.505 5.285 -25.296 1.00 92.31 88 LEU A C 1
ATOM 669 O O . LEU A 1 88 ? 8.401 6.487 -25.065 1.00 92.31 88 LEU A O 1
ATOM 673 N N . ARG A 1 89 ? 7.847 4.367 -24.605 1.00 94.31 89 ARG A N 1
ATOM 674 C CA . ARG A 1 89 ? 6.988 4.608 -23.451 1.00 94.31 89 ARG A CA 1
ATOM 675 C C . ARG A 1 89 ? 7.532 3.791 -22.297 1.00 94.31 89 ARG A C 1
ATOM 677 O O . ARG A 1 89 ? 7.884 2.626 -22.487 1.00 94.31 89 ARG A O 1
ATOM 684 N N . ILE A 1 90 ? 7.618 4.401 -21.124 1.00 94.50 90 ILE A N 1
ATOM 685 C CA . ILE A 1 90 ? 8.129 3.722 -19.935 1.00 94.50 90 ILE A CA 1
ATOM 686 C C . ILE A 1 90 ? 7.089 3.821 -18.829 1.00 94.50 90 ILE A C 1
ATOM 688 O O . ILE A 1 90 ? 6.732 4.919 -18.415 1.00 94.50 90 ILE A O 1
ATOM 692 N N . GLY A 1 91 ? 6.609 2.675 -18.366 1.00 93.25 91 GLY A N 1
ATOM 693 C CA . GLY A 1 91 ? 5.856 2.547 -17.127 1.00 93.25 91 GLY A CA 1
ATOM 694 C C . GLY A 1 91 ? 6.817 2.297 -15.973 1.00 93.25 91 GLY A C 1
ATOM 695 O O . GLY A 1 91 ? 7.773 1.541 -16.150 1.00 93.25 91 GLY A O 1
ATOM 696 N N . HIS A 1 92 ? 6.588 2.902 -14.813 1.00 91.19 92 HIS A N 1
ATOM 697 C CA . HIS A 1 92 ? 7.307 2.555 -13.589 1.00 91.19 92 HIS A CA 1
ATOM 698 C C . HIS A 1 92 ? 6.332 2.230 -12.463 1.00 91.19 92 HIS A C 1
ATOM 700 O O . HIS A 1 92 ? 5.282 2.864 -12.345 1.00 91.19 92 HIS A O 1
ATOM 706 N N . VAL A 1 93 ? 6.715 1.256 -11.644 1.00 90.88 93 VAL A N 1
ATOM 707 C CA . VAL A 1 93 ? 6.092 0.959 -10.356 1.00 90.88 93 VAL A CA 1
ATOM 708 C C . VAL A 1 93 ? 7.178 0.701 -9.321 1.00 90.88 93 VAL A C 1
ATOM 710 O O . VAL A 1 93 ? 8.245 0.183 -9.658 1.00 90.88 93 VAL A O 1
ATOM 713 N N . THR A 1 94 ? 6.902 1.031 -8.071 1.00 88.25 94 THR A N 1
ATOM 714 C CA . THR A 1 94 ? 7.798 0.837 -6.936 1.00 88.25 94 THR A CA 1
ATOM 715 C C . THR A 1 94 ? 7.138 -0.120 -5.963 1.00 88.25 94 THR A C 1
ATOM 717 O O . THR A 1 94 ? 6.036 0.113 -5.483 1.00 88.25 94 THR A O 1
ATOM 720 N N . CYS A 1 95 ? 7.804 -1.223 -5.659 1.00 81.12 95 CYS A N 1
ATOM 721 C CA . CYS A 1 95 ? 7.455 -2.046 -4.524 1.00 81.12 95 CYS A CA 1
ATOM 722 C C . CYS A 1 95 ? 8.086 -1.438 -3.262 1.00 81.12 95 CYS A C 1
ATOM 724 O O . CYS A 1 95 ? 9.285 -1.145 -3.259 1.00 81.12 95 CYS A O 1
ATOM 726 N N . PRO A 1 96 ? 7.314 -1.282 -2.181 1.00 69.44 96 PRO A N 1
ATOM 727 C CA . PRO A 1 96 ? 5.981 -1.849 -2.013 1.00 69.44 96 PRO A CA 1
ATOM 728 C C . PRO A 1 96 ? 4.831 -0.845 -2.194 1.00 69.44 96 PRO A C 1
ATOM 730 O O . PRO A 1 96 ? 3.675 -1.165 -1.924 1.00 69.44 96 PRO A O 1
ATOM 733 N N . ASP A 1 97 ? 5.145 0.353 -2.670 1.00 73.56 97 ASP A N 1
ATOM 734 C CA . ASP A 1 97 ? 4.225 1.476 -2.851 1.00 73.56 97 ASP A CA 1
ATOM 735 C C . ASP A 1 97 ? 3.058 1.163 -3.799 1.00 73.56 97 ASP A C 1
ATOM 737 O O . ASP A 1 97 ? 1.915 1.546 -3.548 1.00 73.56 97 ASP A O 1
ATOM 741 N N . ASP A 1 98 ? 3.340 0.385 -4.839 1.00 75.75 98 ASP A N 1
ATOM 742 C CA . ASP A 1 98 ? 2.412 0.013 -5.902 1.00 75.75 98 ASP A CA 1
ATOM 743 C C . ASP A 1 98 ? 1.868 -1.421 -5.776 1.00 75.75 98 ASP A C 1
ATOM 745 O O . ASP A 1 98 ? 1.076 -1.856 -6.623 1.00 75.75 98 ASP A O 1
ATOM 749 N N . GLY A 1 99 ? 2.250 -2.151 -4.718 1.00 71.19 99 GLY A N 1
ATOM 750 C CA . GLY A 1 99 ? 1.771 -3.501 -4.401 1.00 71.19 99 GLY A CA 1
ATOM 751 C C . GLY A 1 99 ? 2.861 -4.479 -3.941 1.00 71.19 99 GLY A C 1
ATOM 752 O O . GLY A 1 99 ? 4.048 -4.196 -4.038 1.00 71.19 99 GLY A O 1
ATOM 753 N N . TYR A 1 100 ? 2.430 -5.656 -3.466 1.00 68.94 100 TYR A N 1
ATOM 754 C CA . TYR A 1 100 ? 3.286 -6.766 -2.994 1.00 68.94 100 TYR A CA 1
ATOM 755 C C . TYR A 1 100 ? 3.103 -8.063 -3.797 1.00 68.94 100 TYR A C 1
ATOM 757 O O . TYR A 1 100 ? 3.617 -9.111 -3.423 1.00 68.94 100 TYR A O 1
ATOM 765 N N . ASP A 1 101 ? 2.330 -8.020 -4.879 1.00 77.44 101 ASP A N 1
ATOM 766 C CA . ASP A 1 101 ? 2.097 -9.182 -5.730 1.00 77.44 101 ASP A CA 1
ATOM 767 C C . ASP A 1 101 ? 2.857 -9.011 -7.046 1.00 77.44 101 ASP A C 1
ATOM 769 O O . ASP A 1 101 ? 2.688 -8.010 -7.749 1.00 77.44 101 ASP A O 1
ATOM 773 N N . ALA A 1 102 ? 3.696 -9.991 -7.389 1.00 77.56 102 ALA A N 1
ATOM 774 C CA . ALA A 1 102 ? 4.535 -9.933 -8.583 1.00 77.56 102 ALA A CA 1
ATOM 775 C C . ALA A 1 102 ? 3.700 -9.775 -9.862 1.00 77.56 102 ALA A C 1
ATOM 777 O O . ALA A 1 102 ? 4.061 -9.002 -10.750 1.00 77.56 102 ALA A O 1
ATOM 778 N N . ALA A 1 103 ? 2.569 -10.482 -9.963 1.00 79.12 103 ALA A N 1
ATOM 779 C CA . ALA A 1 103 ? 1.711 -10.425 -11.142 1.00 79.12 103 ALA A CA 1
ATOM 780 C C . ALA A 1 103 ? 1.045 -9.050 -11.279 1.00 79.12 103 ALA A C 1
ATOM 782 O O . ALA A 1 103 ? 1.023 -8.482 -12.372 1.00 79.12 103 ALA A O 1
ATOM 783 N N . ALA A 1 104 ? 0.558 -8.500 -10.166 1.00 75.25 104 ALA A N 1
ATOM 784 C CA . ALA A 1 104 ? -0.050 -7.182 -10.103 1.00 75.25 104 ALA A CA 1
ATOM 785 C C . ALA A 1 104 ? 0.958 -6.077 -10.434 1.00 75.25 104 ALA A C 1
ATOM 787 O O . ALA A 1 104 ? 0.626 -5.184 -11.208 1.00 75.25 104 ALA A O 1
ATOM 788 N N . LEU A 1 105 ? 2.186 -6.140 -9.910 1.00 85.00 105 LEU A N 1
ATOM 789 C CA . LEU A 1 105 ? 3.240 -5.165 -10.217 1.00 85.00 105 LEU A CA 1
ATOM 790 C C . LEU A 1 105 ? 3.625 -5.195 -11.702 1.00 85.00 105 LEU A C 1
ATOM 792 O O . LEU A 1 105 ? 3.725 -4.145 -12.335 1.00 85.00 105 LEU A O 1
ATOM 796 N N . ILE A 1 106 ? 3.778 -6.388 -12.287 1.00 88.25 106 ILE A N 1
ATOM 797 C CA . ILE A 1 106 ? 4.059 -6.553 -13.723 1.00 88.25 106 ILE A CA 1
ATOM 798 C C . ILE A 1 106 ? 2.926 -5.965 -14.576 1.00 88.25 106 ILE A C 1
ATOM 800 O O . ILE A 1 106 ? 3.203 -5.235 -15.533 1.00 88.25 106 ILE A O 1
ATOM 804 N N . ALA A 1 107 ? 1.670 -6.271 -14.232 1.00 85.12 107 ALA A N 1
ATOM 805 C CA . ALA A 1 107 ? 0.497 -5.760 -14.939 1.00 85.12 107 ALA A CA 1
ATOM 806 C C . ALA A 1 107 ? 0.396 -4.231 -14.827 1.00 85.12 107 ALA A C 1
ATOM 808 O O . ALA A 1 107 ? 0.252 -3.543 -15.830 1.00 85.12 107 ALA A O 1
ATOM 809 N N . ARG A 1 108 ? 0.586 -3.681 -13.625 1.00 87.25 108 ARG A N 1
ATOM 810 C CA . ARG A 1 108 ? 0.558 -2.233 -13.374 1.00 87.25 108 ARG A CA 1
ATOM 811 C C . ARG A 1 108 ? 1.655 -1.484 -14.122 1.00 87.25 108 ARG A C 1
ATOM 813 O O . ARG A 1 108 ? 1.378 -0.450 -14.723 1.00 87.25 108 ARG A O 1
ATOM 820 N N . ALA A 1 109 ? 2.882 -2.007 -14.128 1.00 90.94 109 ALA A N 1
ATOM 821 C CA . ALA A 1 109 ? 3.979 -1.418 -14.894 1.00 90.94 109 ALA A CA 1
ATOM 822 C C . ALA A 1 109 ? 3.660 -1.395 -16.394 1.00 90.94 109 ALA A C 1
ATOM 824 O O . ALA A 1 109 ? 3.926 -0.402 -17.074 1.00 90.94 109 ALA A O 1
ATOM 825 N N . HIS A 1 110 ? 3.057 -2.472 -16.902 1.00 90.75 110 HIS A N 1
ATOM 826 C CA . HIS A 1 110 ? 2.615 -2.554 -18.288 1.00 90.75 110 HIS A CA 1
ATOM 827 C C . HIS A 1 110 ? 1.522 -1.531 -18.607 1.00 90.75 110 HIS A C 1
ATOM 829 O O . HIS A 1 110 ? 1.646 -0.781 -19.575 1.00 90.75 110 HIS A O 1
ATOM 835 N N . ASP A 1 111 ? 0.486 -1.447 -17.775 1.00 87.38 111 ASP A N 1
ATOM 836 C CA . ASP A 1 111 ? -0.628 -0.515 -17.963 1.00 87.38 111 ASP A CA 1
ATOM 837 C C . ASP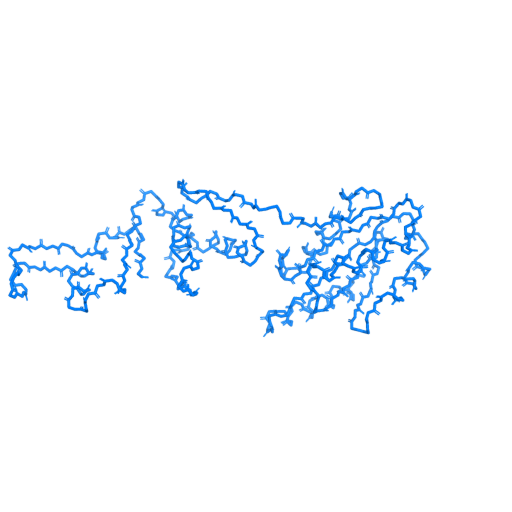 A 1 111 ? -0.164 0.945 -17.889 1.00 87.38 111 ASP A C 1
ATOM 839 O O . ASP A 1 111 ? -0.572 1.772 -18.710 1.00 87.38 111 ASP A O 1
ATOM 843 N N . ALA A 1 112 ? 0.766 1.256 -16.980 1.00 88.81 112 ALA A N 1
ATOM 844 C CA . ALA A 1 112 ? 1.413 2.562 -16.916 1.00 88.81 112 ALA A CA 1
ATOM 845 C C . ALA A 1 112 ? 2.162 2.882 -18.223 1.00 88.81 112 ALA A C 1
ATOM 847 O O . ALA A 1 112 ? 2.005 3.971 -18.779 1.00 88.81 112 ALA A O 1
ATOM 848 N N . ALA A 1 113 ? 2.920 1.926 -18.772 1.00 91.06 113 ALA A N 1
ATOM 849 C CA . ALA A 1 113 ? 3.605 2.101 -20.054 1.00 91.06 113 ALA A CA 1
ATOM 850 C C . ALA A 1 113 ? 2.618 2.280 -21.223 1.00 91.06 113 ALA A C 1
ATOM 852 O O . ALA A 1 113 ? 2.847 3.102 -22.113 1.00 91.06 113 ALA A O 1
ATOM 853 N N . ALA A 1 114 ? 1.508 1.538 -21.219 1.00 87.44 114 ALA A N 1
ATOM 854 C CA . ALA A 1 114 ? 0.474 1.619 -22.246 1.00 87.44 114 ALA A CA 1
ATOM 855 C C . ALA A 1 114 ? -0.245 2.981 -22.237 1.00 87.44 114 ALA A C 1
ATOM 857 O O . ALA A 1 114 ? -0.487 3.547 -23.308 1.00 87.44 114 ALA A O 1
ATOM 858 N N . GLY A 1 115 ? -0.527 3.521 -21.044 1.00 83.81 115 GLY A N 1
ATOM 859 C CA . GLY A 1 115 ? -1.149 4.834 -20.840 1.00 83.81 115 GLY A CA 1
ATOM 860 C C . GLY A 1 115 ? -0.208 6.030 -21.040 1.00 83.81 115 GLY A C 1
ATOM 861 O O . GLY A 1 115 ? -0.673 7.159 -21.216 1.00 83.81 115 GLY A O 1
ATOM 862 N N . ALA A 1 116 ? 1.110 5.813 -21.047 1.00 87.62 116 ALA A N 1
ATOM 863 C CA . ALA A 1 116 ? 2.084 6.872 -21.283 1.00 87.62 116 ALA A CA 1
ATOM 864 C C . ALA A 1 116 ? 2.018 7.401 -22.727 1.00 87.62 116 ALA A C 1
ATOM 866 O O . ALA A 1 116 ? 1.875 6.660 -23.703 1.00 87.62 116 ALA A O 1
ATOM 867 N N . ARG A 1 117 ? 2.197 8.717 -22.886 1.00 88.06 117 ARG A N 1
ATOM 868 C CA . ARG A 1 117 ? 2.393 9.316 -24.214 1.00 88.06 117 ARG A CA 1
ATOM 869 C C . ARG A 1 117 ? 3.742 8.851 -24.798 1.00 88.06 117 ARG A C 1
ATOM 871 O O . ARG A 1 117 ? 4.678 8.630 -24.030 1.00 88.06 117 ARG A O 1
ATOM 878 N N . PRO A 1 118 ? 3.885 8.735 -26.131 1.00 90.12 118 PRO A N 1
ATOM 879 C CA . PRO A 1 118 ? 5.182 8.488 -26.763 1.00 90.12 118 PRO A CA 1
ATOM 880 C C . PRO A 1 118 ? 6.258 9.469 -26.270 1.00 90.12 118 PRO A C 1
ATOM 882 O O . PRO A 1 118 ? 6.001 10.671 -26.188 1.00 90.12 118 PRO A O 1
ATOM 885 N N . GLY A 1 119 ? 7.439 8.960 -25.919 1.00 88.56 119 GLY A N 1
ATOM 886 C CA . GLY A 1 119 ? 8.541 9.763 -25.385 1.00 88.56 119 GLY A CA 1
ATOM 887 C C . GLY A 1 119 ? 8.322 10.242 -23.946 1.00 88.56 119 GLY A C 1
ATOM 888 O O . GLY A 1 119 ? 8.896 11.254 -23.540 1.00 88.56 119 GLY A O 1
ATOM 889 N N . LYS A 1 120 ? 7.448 9.585 -23.172 1.00 90.00 120 LYS A N 1
ATOM 890 C CA . LYS A 1 120 ? 7.183 9.922 -21.765 1.00 90.00 120 LYS A CA 1
ATOM 891 C C . LYS A 1 120 ? 7.295 8.705 -20.855 1.00 90.00 120 LYS A C 1
ATOM 893 O O . LYS A 1 120 ? 7.133 7.557 -21.268 1.00 90.00 120 LYS A O 1
ATOM 898 N N . ILE A 1 121 ? 7.560 9.015 -19.591 1.00 88.56 121 ILE A N 1
ATOM 899 C CA . ILE A 1 121 ? 7.522 8.082 -18.472 1.00 88.56 121 ILE A CA 1
ATOM 900 C C . ILE A 1 121 ? 6.196 8.321 -17.757 1.00 88.56 121 ILE A C 1
ATOM 902 O O . ILE A 1 121 ? 5.852 9.472 -17.481 1.00 88.56 121 ILE A O 1
ATOM 906 N N . ALA A 1 122 ? 5.463 7.257 -17.465 1.00 86.19 122 ALA A N 1
ATOM 907 C CA . ALA A 1 122 ? 4.324 7.287 -16.567 1.00 86.19 122 ALA A CA 1
ATOM 908 C C . ALA A 1 122 ? 4.643 6.404 -15.364 1.00 86.19 122 ALA A C 1
ATOM 910 O O . ALA A 1 122 ? 5.058 5.258 -15.513 1.00 86.19 122 ALA A O 1
ATOM 911 N N . GLY A 1 123 ? 4.477 6.951 -14.170 1.00 77.88 123 GLY A N 1
ATOM 912 C CA . GLY A 1 123 ? 4.290 6.129 -12.984 1.00 77.88 123 GLY A CA 1
ATOM 913 C C . GLY A 1 123 ? 2.810 5.920 -12.734 1.00 77.88 123 GLY A C 1
ATOM 914 O O . GLY A 1 123 ? 1.966 6.601 -13.329 1.00 77.88 123 GLY A O 1
ATOM 915 N N . LEU A 1 124 ? 2.500 5.073 -11.763 1.00 66.62 124 LEU A N 1
ATOM 916 C CA . LEU A 1 124 ? 1.294 5.264 -10.970 1.00 66.62 124 LEU A CA 1
ATOM 917 C C . LEU A 1 124 ? 1.511 6.524 -10.121 1.00 66.62 124 LEU A C 1
ATOM 919 O O . LEU A 1 124 ? 1.870 6.456 -8.956 1.00 66.62 124 LEU A O 1
ATOM 923 N N . THR A 1 125 ? 1.417 7.703 -10.742 1.00 51.22 125 THR A N 1
ATOM 924 C CA . THR A 1 125 ? 1.670 8.979 -10.070 1.00 51.22 125 THR A CA 1
ATOM 925 C C . THR A 1 125 ? 0.870 9.030 -8.769 1.00 51.22 125 THR A C 1
ATOM 927 O O . THR A 1 125 ? -0.364 8.981 -8.815 1.00 51.22 125 THR A O 1
ATOM 930 N N . HIS A 1 126 ? 1.581 9.142 -7.637 1.00 53.34 126 HIS A N 1
ATOM 931 C CA . HIS A 1 126 ? 1.075 9.464 -6.300 1.00 53.34 126 HIS A CA 1
ATOM 932 C C . HIS A 1 126 ? 0.282 10.772 -6.338 1.00 53.34 126 HIS A C 1
ATOM 934 O O . HIS A 1 126 ? 0.744 11.846 -5.955 1.00 53.34 126 HIS A O 1
ATOM 940 N N . THR A 1 127 ? -0.939 10.696 -6.849 1.00 44.69 127 THR A N 1
ATOM 941 C CA . THR A 1 127 ? -1.898 11.779 -6.734 1.00 44.69 127 THR A CA 1
ATOM 942 C C . THR A 1 127 ? -2.431 11.631 -5.335 1.00 44.69 127 THR A C 1
ATOM 944 O O . THR A 1 127 ? -3.116 10.649 -5.073 1.00 44.69 127 THR A O 1
ATOM 947 N N . ALA A 1 128 ? -2.055 12.549 -4.450 1.00 51.34 128 ALA A N 1
ATOM 948 C CA . ALA A 1 128 ? -2.570 12.631 -3.098 1.00 51.34 128 ALA A CA 1
ATOM 949 C C . ALA A 1 128 ? -4.070 12.287 -3.091 1.00 51.34 128 ALA A C 1
ATOM 951 O O . ALA A 1 128 ? -4.902 13.050 -3.591 1.00 51.34 128 ALA A O 1
ATOM 952 N N . GLN A 1 129 ? -4.407 11.082 -2.635 1.00 55.22 129 GLN A N 1
ATOM 953 C CA . GLN A 1 129 ? -5.761 10.569 -2.733 1.00 55.22 129 GLN A CA 1
ATOM 954 C C . GLN A 1 129 ? -6.529 11.150 -1.562 1.00 55.22 129 GLN A C 1
ATOM 956 O O . GLN A 1 129 ? -6.122 11.011 -0.413 1.00 55.22 129 GLN A O 1
ATOM 961 N N . THR A 1 130 ? -7.629 11.846 -1.837 1.00 58.34 130 THR A N 1
ATOM 962 C CA . THR A 1 130 ? -8.531 12.214 -0.749 1.00 58.34 130 THR A CA 1
ATOM 963 C C . THR A 1 130 ? -9.375 10.992 -0.417 1.00 58.34 130 THR A C 1
ATOM 965 O O . THR A 1 130 ? -10.278 10.650 -1.177 1.00 58.34 130 THR A O 1
ATOM 968 N N . VAL A 1 131 ? -9.100 10.363 0.719 1.00 67.75 131 VAL A N 1
ATOM 969 C CA . VAL A 1 131 ? -9.946 9.316 1.290 1.00 67.75 131 VAL A CA 1
ATOM 970 C C . VAL A 1 131 ? -10.942 9.979 2.236 1.00 67.75 131 VAL A C 1
ATOM 972 O O . VAL A 1 131 ? -10.583 10.843 3.040 1.00 67.75 131 VAL A O 1
ATOM 975 N N . THR A 1 132 ? -12.215 9.615 2.123 1.00 71.75 132 THR A N 1
ATOM 976 C CA . THR A 1 132 ? -13.241 10.051 3.074 1.00 71.75 132 THR A CA 1
ATOM 977 C C . THR A 1 132 ? -13.383 9.002 4.165 1.00 71.75 132 THR A C 1
ATOM 979 O O . THR A 1 132 ? -13.745 7.862 3.895 1.00 71.75 132 THR A O 1
ATOM 982 N N . ILE A 1 133 ? -13.093 9.402 5.398 1.00 74.12 133 ILE A N 1
ATOM 983 C CA . ILE A 1 133 ? -13.170 8.573 6.597 1.00 74.12 133 ILE A CA 1
ATOM 984 C C . ILE A 1 133 ? -14.252 9.166 7.491 1.00 74.12 133 ILE A C 1
ATOM 986 O O . ILE A 1 133 ? -14.061 10.215 8.108 1.00 74.12 133 ILE A O 1
ATOM 990 N N . GLY A 1 134 ? -15.420 8.527 7.526 1.00 72.62 134 GLY A N 1
ATOM 991 C CA . GLY A 1 134 ? -16.590 9.093 8.196 1.00 72.62 134 GLY A CA 1
ATOM 992 C C . GLY A 1 134 ? -16.934 10.473 7.621 1.00 72.62 134 GLY A C 1
ATOM 993 O O . GLY A 1 134 ? -17.285 10.589 6.450 1.00 72.62 134 GLY A O 1
ATOM 994 N N . THR A 1 135 ? -16.812 11.524 8.437 1.00 72.56 135 THR A N 1
ATOM 995 C CA . THR A 1 135 ? -17.026 12.927 8.030 1.00 72.56 135 THR A CA 1
ATOM 996 C C . THR A 1 135 ? -15.740 13.670 7.655 1.00 72.56 135 THR A C 1
ATOM 998 O O . THR A 1 135 ? -15.803 14.818 7.211 1.00 72.56 135 THR A O 1
ATOM 1001 N N . GLN A 1 136 ? -14.569 13.052 7.824 1.00 70.62 136 GLN A N 1
ATOM 1002 C CA . GLN A 1 136 ? -13.275 13.686 7.591 1.00 70.62 136 GLN A CA 1
ATOM 1003 C C . GLN A 1 136 ? -12.727 13.346 6.206 1.00 70.62 136 GLN A C 1
ATOM 1005 O O . GLN A 1 136 ? -12.842 12.226 5.711 1.00 70.62 136 GLN A O 1
ATOM 1010 N N . ARG A 1 137 ? -12.088 14.332 5.578 1.00 75.06 137 ARG A N 1
ATOM 1011 C CA . ARG A 1 137 ? -11.314 14.145 4.351 1.00 75.06 137 ARG A CA 1
ATOM 1012 C C . ARG A 1 137 ? -9.838 14.055 4.709 1.00 75.06 137 ARG A C 1
ATOM 1014 O O . ARG A 1 137 ? -9.277 15.032 5.194 1.00 75.06 137 ARG A O 1
ATOM 1021 N N . VAL A 1 138 ? -9.220 12.915 4.431 1.00 73.88 138 VAL A N 1
ATOM 1022 C CA . VAL A 1 138 ? -7.791 12.681 4.652 1.00 73.88 138 VAL A CA 1
ATOM 1023 C C . VAL A 1 138 ? -7.079 12.650 3.314 1.00 73.88 138 VAL A C 1
ATOM 1025 O O . VAL A 1 138 ? -7.519 11.987 2.381 1.00 73.88 138 VAL A O 1
ATOM 1028 N N . ILE A 1 139 ? -5.984 13.395 3.215 1.00 74.19 139 ILE A N 1
ATOM 1029 C CA . ILE A 1 139 ? -5.135 13.419 2.029 1.00 74.19 139 ILE A CA 1
ATOM 1030 C C . ILE A 1 139 ? -4.026 12.389 2.230 1.00 74.19 139 ILE A C 1
ATOM 1032 O O . ILE A 1 139 ? -3.177 12.542 3.103 1.00 74.19 139 ILE A O 1
ATOM 1036 N N . VAL A 1 140 ? -4.038 11.345 1.412 1.00 68.19 140 VAL A N 1
ATOM 1037 C CA . VAL A 1 140 ? -3.049 10.269 1.412 1.00 68.19 140 VAL A CA 1
ATOM 1038 C C . VAL A 1 140 ? -2.084 10.510 0.261 1.00 68.19 140 VAL A C 1
ATOM 1040 O O . VAL A 1 140 ? -2.383 10.200 -0.889 1.00 68.19 140 VAL A O 1
ATOM 1043 N N . ALA A 1 141 ? -0.948 11.128 0.569 1.00 62.09 141 ALA A N 1
ATOM 1044 C CA . ALA A 1 141 ? 0.101 11.431 -0.406 1.00 62.09 141 ALA A CA 1
ATOM 1045 C C . ALA A 1 141 ? 1.283 10.453 -0.349 1.00 62.09 141 ALA A C 1
ATOM 1047 O O . ALA A 1 141 ? 2.090 10.438 -1.271 1.00 62.09 141 ALA A O 1
ATOM 1048 N N . ASP A 1 142 ? 1.362 9.643 0.709 1.00 65.56 142 ASP A N 1
ATOM 1049 C CA . ASP A 1 142 ? 2.442 8.690 0.929 1.00 65.56 142 ASP A CA 1
ATOM 1050 C C . ASP A 1 142 ? 1.961 7.244 0.691 1.00 65.56 142 ASP A C 1
ATOM 1052 O O . ASP A 1 142 ? 0.891 6.857 1.181 1.00 65.56 142 ASP A O 1
ATOM 1056 N N . PRO A 1 143 ? 2.723 6.424 -0.043 1.00 55.00 143 PRO A N 1
ATOM 1057 C CA . PRO A 1 143 ? 2.352 5.041 -0.333 1.00 55.00 143 PRO A CA 1
ATOM 1058 C C . PRO A 1 143 ? 2.313 4.103 0.877 1.00 55.00 143 PRO A C 1
ATOM 1060 O O . PRO A 1 143 ? 1.547 3.136 0.904 1.00 55.00 143 PRO A O 1
ATOM 1063 N N . THR A 1 144 ? 3.126 4.350 1.901 1.00 67.75 144 THR A N 1
ATOM 1064 C CA . THR A 1 144 ? 3.076 3.618 3.177 1.00 67.75 144 THR A CA 1
ATOM 1065 C C . THR A 1 144 ? 1.761 3.898 3.884 1.00 67.75 144 THR A C 1
ATOM 1067 O O . THR A 1 144 ? 1.091 2.974 4.350 1.00 67.75 144 THR A O 1
ATOM 1070 N N . VAL A 1 145 ? 1.322 5.156 3.857 1.00 75.25 145 VAL A N 1
ATOM 1071 C CA . VAL A 1 145 ? 0.009 5.552 4.378 1.00 75.25 145 VAL A CA 1
ATOM 1072 C C . VAL A 1 145 ? -1.122 4.953 3.531 1.00 75.25 145 VAL A C 1
ATOM 1074 O O . VAL A 1 145 ? -2.101 4.462 4.089 1.00 75.25 145 VAL A O 1
ATOM 1077 N N . ALA A 1 146 ? -0.986 4.893 2.203 1.00 72.00 146 ALA A N 1
ATOM 1078 C CA . ALA A 1 146 ? -1.972 4.236 1.336 1.00 72.00 146 ALA A CA 1
ATOM 1079 C C . ALA A 1 146 ? -2.150 2.744 1.671 1.00 72.00 146 ALA A C 1
ATOM 1081 O O . ALA A 1 146 ? -3.278 2.258 1.776 1.00 72.00 146 ALA A O 1
ATOM 1082 N N . ARG A 1 147 ? -1.050 2.024 1.920 1.00 70.12 147 ARG A N 1
ATOM 1083 C CA . ARG A 1 147 ? -1.083 0.620 2.365 1.00 70.12 147 ARG A CA 1
ATOM 1084 C C . ARG A 1 147 ? -1.721 0.448 3.732 1.00 70.12 147 ARG A C 1
ATOM 1086 O O . ARG A 1 147 ? -2.492 -0.491 3.921 1.00 70.12 147 ARG A O 1
ATOM 1093 N N . LEU A 1 148 ? -1.426 1.351 4.666 1.00 83.75 148 LEU A N 1
ATOM 1094 C CA . LEU A 1 148 ? -2.070 1.365 5.974 1.00 83.75 148 LEU A CA 1
ATOM 1095 C C . LEU A 1 148 ? -3.593 1.472 5.822 1.00 83.75 148 LEU A C 1
ATOM 1097 O O . LEU A 1 148 ? -4.316 0.682 6.422 1.00 83.75 148 LEU A O 1
ATOM 1101 N N . TYR A 1 149 ? -4.086 2.367 4.962 1.00 83.12 149 TYR A N 1
ATOM 1102 C CA . TYR A 1 149 ? -5.524 2.492 4.703 1.00 83.12 149 TYR A CA 1
ATOM 1103 C C . TYR A 1 149 ? -6.133 1.266 4.014 1.00 83.12 149 TYR A C 1
ATOM 1105 O O . TYR A 1 149 ? -7.198 0.814 4.431 1.00 83.12 149 TYR A O 1
ATOM 1113 N N . ALA A 1 150 ? -5.436 0.648 3.058 1.00 78.19 150 ALA A N 1
ATOM 1114 C CA . ALA A 1 150 ? -5.884 -0.611 2.456 1.00 78.19 150 ALA A CA 1
ATOM 1115 C C . ALA A 1 150 ? -5.946 -1.768 3.477 1.00 78.19 150 ALA A C 1
ATOM 1117 O O . ALA A 1 150 ? -6.827 -2.629 3.415 1.00 78.19 150 ALA A O 1
ATOM 1118 N N . LEU A 1 151 ? -5.023 -1.803 4.444 1.00 84.50 151 LEU A N 1
ATOM 1119 C CA . LEU A 1 151 ? -5.064 -2.764 5.546 1.00 84.50 151 LEU A CA 1
ATOM 1120 C C . LEU A 1 151 ? -6.248 -2.484 6.482 1.00 84.50 151 LEU A C 1
ATOM 1122 O O . LEU A 1 151 ? -6.950 -3.419 6.871 1.00 84.50 151 LEU A O 1
ATOM 1126 N N . ILE A 1 152 ? -6.500 -1.213 6.804 1.00 89.50 152 ILE A N 1
ATOM 1127 C CA . ILE A 1 152 ? -7.645 -0.791 7.619 1.00 89.50 152 ILE A CA 1
ATOM 1128 C C . ILE A 1 152 ? -8.963 -1.236 6.976 1.00 89.50 152 ILE A C 1
ATOM 1130 O O . ILE A 1 152 ? -9.793 -1.820 7.670 1.00 89.50 152 ILE A O 1
ATOM 1134 N N . GLU A 1 153 ? -9.139 -1.044 5.666 1.00 84.69 153 GLU A N 1
ATOM 1135 C CA . GLU A 1 153 ? -10.335 -1.489 4.931 1.00 84.69 153 GLU A CA 1
ATOM 1136 C C . GLU A 1 153 ? -10.594 -2.994 5.077 1.00 84.69 153 GLU A C 1
ATOM 1138 O O . GLU A 1 153 ? -11.740 -3.425 5.204 1.00 84.69 153 GLU A O 1
ATOM 1143 N N . ARG A 1 154 ? -9.531 -3.805 5.113 1.00 83.50 154 ARG A N 1
ATOM 1144 C CA . ARG A 1 154 ? -9.634 -5.261 5.290 1.00 83.50 154 ARG A CA 1
ATOM 1145 C C . ARG A 1 154 ? -9.893 -5.671 6.738 1.00 83.50 154 ARG A C 1
ATOM 1147 O O . ARG A 1 154 ? -10.578 -6.665 6.967 1.00 83.50 154 ARG A O 1
ATOM 1154 N N . LEU A 1 155 ? -9.324 -4.952 7.705 1.00 88.38 155 LEU A N 1
ATOM 1155 C CA . LEU A 1 155 ? -9.422 -5.282 9.130 1.00 88.38 155 LEU A CA 1
ATOM 1156 C C . LEU A 1 155 ? -10.717 -4.781 9.776 1.00 88.38 155 LEU A C 1
ATOM 1158 O O . LEU A 1 155 ? -11.249 -5.442 10.670 1.00 88.38 155 LEU A O 1
ATOM 1162 N N . ALA A 1 156 ? -11.238 -3.636 9.334 1.00 90.56 156 ALA A N 1
ATOM 1163 C CA . ALA A 1 156 ? -12.393 -2.987 9.949 1.00 90.56 156 ALA A CA 1
ATOM 1164 C C . ALA A 1 156 ? -13.652 -3.883 10.043 1.00 90.56 156 ALA A C 1
ATOM 1166 O O . ALA A 1 156 ? -14.314 -3.852 11.088 1.00 90.56 156 ALA A O 1
ATOM 1167 N N . PRO A 1 157 ? -13.970 -4.747 9.052 1.00 89.38 157 PRO A N 1
ATOM 1168 C CA . PRO A 1 157 ? -15.096 -5.678 9.143 1.00 89.38 157 PRO A CA 1
ATOM 1169 C C . PRO A 1 157 ? -14.923 -6.827 10.142 1.00 89.38 157 PRO A C 1
ATOM 1171 O O . PRO A 1 157 ? -15.920 -7.393 10.583 1.00 89.38 157 PRO A O 1
ATOM 1174 N N . VAL A 1 158 ? -13.684 -7.181 10.506 1.00 91.31 158 VAL A N 1
ATOM 1175 C CA . VAL A 1 158 ? -13.376 -8.382 11.309 1.00 91.31 158 VAL A CA 1
ATOM 1176 C C . VAL A 1 158 ? -13.732 -8.185 12.787 1.00 91.31 158 VAL A C 1
ATOM 1178 O O . VAL A 1 158 ? -14.091 -9.135 13.475 1.00 91.31 158 VAL A O 1
ATOM 1181 N N . GLY A 1 159 ? -13.661 -6.949 13.287 1.00 85.38 159 GLY A N 1
ATOM 1182 C CA . GLY A 1 159 ? -14.050 -6.630 14.664 1.00 85.38 159 GLY A CA 1
ATOM 1183 C C . GLY A 1 159 ? -13.063 -7.094 15.745 1.00 85.38 159 GLY A C 1
ATOM 1184 O O . GLY A 1 159 ? -13.463 -7.233 16.898 1.00 85.38 159 GLY A O 1
ATOM 1185 N N . ILE A 1 160 ? -11.791 -7.306 15.400 1.00 90.50 160 ILE A N 1
ATOM 1186 C CA . ILE A 1 160 ? -10.722 -7.656 16.351 1.00 90.50 160 ILE A CA 1
ATOM 1187 C C . ILE A 1 160 ? -10.109 -6.416 17.032 1.00 90.50 160 ILE A C 1
ATOM 1189 O O . ILE A 1 160 ? -10.207 -5.314 16.484 1.00 90.50 160 ILE A O 1
ATOM 1193 N N . PRO A 1 161 ? -9.457 -6.566 18.202 1.00 93.00 161 PRO A N 1
ATOM 1194 C CA . PRO A 1 161 ? -8.614 -5.518 18.774 1.00 93.00 161 PRO A CA 1
ATOM 1195 C C . PRO A 1 161 ? -7.459 -5.156 17.829 1.00 93.00 161 PRO A C 1
ATOM 1197 O O . PRO A 1 161 ? -6.834 -6.042 17.247 1.00 93.00 161 PRO A O 1
ATOM 1200 N N . VAL A 1 162 ? -7.164 -3.860 17.694 1.00 93.44 162 VAL A N 1
ATOM 1201 C CA . VAL A 1 162 ? -6.094 -3.345 16.825 1.00 93.44 162 VAL A CA 1
ATOM 1202 C C . VAL A 1 162 ? -5.144 -2.481 17.645 1.00 93.44 162 VAL A C 1
ATOM 1204 O O . VAL A 1 162 ? -5.581 -1.555 18.325 1.00 93.44 162 VAL A O 1
ATOM 1207 N N . LEU A 1 163 ? -3.845 -2.768 17.555 1.00 94.50 163 LEU A N 1
ATOM 1208 C CA . LEU A 1 163 ? -2.785 -1.940 18.125 1.00 94.50 163 LEU A CA 1
ATOM 1209 C C . LEU A 1 163 ? -2.255 -0.988 17.048 1.00 94.50 163 LEU A C 1
ATOM 1211 O O . LEU A 1 163 ? -1.761 -1.438 16.017 1.00 94.50 163 LEU A O 1
ATOM 1215 N N . VAL A 1 164 ? -2.340 0.319 17.299 1.00 92.06 164 VAL A N 1
ATOM 1216 C CA . VAL A 1 164 ? -1.813 1.351 16.397 1.00 92.06 164 VAL A CA 1
ATOM 1217 C C . VAL A 1 164 ? -0.526 1.917 16.984 1.00 92.06 164 VAL A C 1
ATOM 1219 O O . VAL A 1 164 ? -0.544 2.617 17.994 1.00 92.06 164 VAL A O 1
ATOM 1222 N N . THR A 1 165 ? 0.600 1.628 16.340 1.00 91.56 165 THR A N 1
ATOM 1223 C CA . THR A 1 165 ? 1.922 2.119 16.746 1.00 91.56 165 THR A CA 1
ATOM 1224 C C . THR A 1 165 ? 2.353 3.306 15.896 1.00 91.56 165 THR A C 1
ATOM 1226 O O . THR A 1 165 ? 2.029 3.385 14.715 1.00 91.56 165 THR A O 1
ATOM 1229 N N . GLY A 1 166 ? 3.116 4.222 16.486 1.00 88.25 166 GLY A N 1
ATOM 1230 C CA . GLY A 1 166 ? 3.690 5.360 15.773 1.00 88.25 166 GLY A CA 1
ATOM 1231 C C . GLY A 1 166 ? 4.065 6.496 16.713 1.00 88.25 166 GLY A C 1
ATOM 1232 O O . GLY A 1 166 ? 3.606 6.552 17.858 1.00 88.25 166 GLY A O 1
ATOM 1233 N N . GLU A 1 167 ? 4.862 7.433 16.216 1.00 87.69 167 GLU A N 1
ATOM 1234 C CA . GLU A 1 167 ? 5.335 8.593 16.974 1.00 87.69 167 GLU A CA 1
ATOM 1235 C C . GLU A 1 167 ? 4.188 9.529 17.391 1.00 87.69 167 GLU A C 1
ATOM 1237 O O . GLU A 1 167 ? 3.076 9.491 16.844 1.00 87.69 167 GLU A O 1
ATOM 1242 N N . THR A 1 168 ? 4.423 10.371 18.395 1.00 82.81 168 THR A N 1
ATOM 1243 C CA . THR A 1 168 ? 3.459 11.399 18.809 1.00 82.81 168 THR A CA 1
ATOM 1244 C C . THR A 1 168 ? 3.180 12.350 17.644 1.00 82.81 168 THR A C 1
ATOM 1246 O O . THR A 1 168 ? 4.104 12.857 17.025 1.00 82.81 168 THR A O 1
ATOM 1249 N N . GLY A 1 169 ? 1.902 12.584 17.330 1.00 80.94 169 GLY A N 1
ATOM 1250 C CA . GLY A 1 169 ? 1.502 13.459 16.220 1.00 80.94 169 GLY A CA 1
ATOM 1251 C C . GLY A 1 169 ? 1.418 12.797 14.836 1.00 80.94 169 GLY A C 1
ATOM 1252 O O . GLY A 1 169 ? 1.054 13.470 13.882 1.00 80.94 169 GLY A O 1
ATOM 1253 N N . SER A 1 170 ? 1.660 11.487 14.712 1.00 84.19 170 SER A N 1
ATOM 1254 C CA . SER A 1 170 ? 1.550 10.742 13.436 1.00 84.19 170 SER A CA 1
ATOM 1255 C C . SER A 1 170 ? 0.114 10.463 12.946 1.00 84.19 170 SER A C 1
ATOM 1257 O O . SER A 1 170 ? -0.069 9.776 11.946 1.00 84.19 170 SER A O 1
ATOM 1259 N N . GLY A 1 171 ? -0.917 10.973 13.630 1.00 85.19 171 GLY A N 1
ATOM 1260 C CA . GLY A 1 171 ? -2.317 10.790 13.217 1.00 85.19 171 GLY A CA 1
ATOM 1261 C C . GLY A 1 171 ? -2.932 9.432 13.588 1.00 85.19 171 GLY A C 1
ATOM 1262 O O . GLY A 1 171 ? -3.767 8.903 12.856 1.00 85.19 171 GLY A O 1
ATOM 1263 N N . LYS A 1 172 ? -2.531 8.831 14.716 1.00 91.62 172 LYS A N 1
ATOM 1264 C CA . LYS A 1 172 ? -3.090 7.548 15.204 1.00 91.62 172 LYS A CA 1
ATOM 1265 C C . LYS A 1 172 ? -4.601 7.607 15.475 1.00 91.62 172 LYS A C 1
ATOM 1267 O O . LYS A 1 172 ? -5.306 6.614 15.319 1.00 91.62 172 LYS A O 1
ATOM 1272 N N . ASP A 1 173 ? -5.097 8.779 15.843 1.00 89.94 173 ASP A N 1
ATOM 1273 C CA . ASP A 1 173 ? -6.517 9.091 15.989 1.00 89.94 173 ASP A CA 1
ATOM 1274 C C . ASP A 1 173 ? -7.282 8.991 14.657 1.00 89.94 173 ASP A C 1
ATOM 1276 O O . ASP A 1 173 ? -8.400 8.467 14.628 1.00 89.94 173 ASP A O 1
ATOM 1280 N N . LEU A 1 174 ? -6.667 9.399 13.540 1.00 89.12 174 LEU A N 1
ATOM 1281 C CA . LEU A 1 174 ? -7.238 9.219 12.199 1.00 89.12 174 LEU A CA 1
ATOM 1282 C C . LEU A 1 174 ? -7.347 7.735 11.833 1.00 89.12 174 LEU A C 1
ATOM 1284 O O . LEU A 1 174 ? -8.362 7.314 11.282 1.00 89.12 174 LEU A O 1
ATOM 1288 N N . VAL A 1 175 ? -6.346 6.928 12.199 1.00 91.25 175 VAL A N 1
ATOM 1289 C CA . VAL A 1 175 ? -6.367 5.469 11.994 1.00 91.25 175 VAL A CA 1
ATOM 1290 C C . VAL A 1 175 ? -7.509 4.820 12.779 1.00 91.25 175 VAL A C 1
ATOM 1292 O O . VAL A 1 175 ? -8.285 4.053 12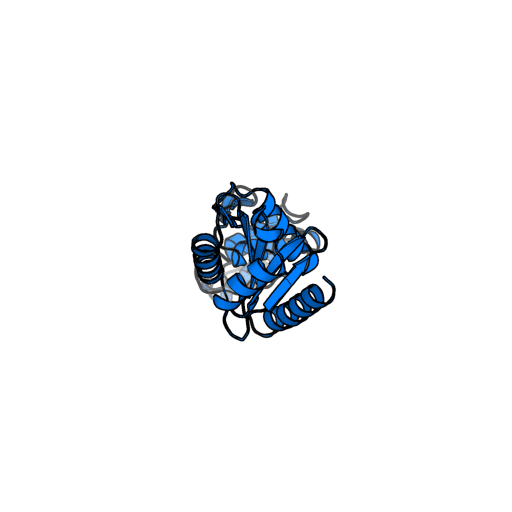.209 1.00 91.25 175 VAL A O 1
ATOM 1295 N N . ALA A 1 176 ? -7.665 5.158 14.062 1.00 92.94 176 ALA A N 1
ATOM 1296 C CA . ALA A 1 176 ? -8.767 4.653 14.884 1.00 92.94 176 ALA A CA 1
ATOM 1297 C C . ALA A 1 176 ? -10.140 5.060 14.320 1.00 92.94 176 ALA A C 1
ATOM 1299 O O . ALA A 1 176 ? -11.064 4.242 14.251 1.00 92.94 176 ALA A O 1
ATOM 1300 N N . THR A 1 177 ? -10.252 6.306 13.849 1.00 92.25 177 THR A N 1
ATOM 1301 C CA . THR A 1 177 ? -11.463 6.824 13.198 1.00 92.25 177 THR A CA 1
ATOM 1302 C C . THR A 1 177 ? -11.773 6.063 11.909 1.00 92.25 177 THR A C 1
ATOM 1304 O O . THR A 1 177 ? -12.924 5.693 11.682 1.00 92.25 177 THR A O 1
ATOM 1307 N N . ALA A 1 178 ? -10.757 5.753 11.101 1.00 91.69 178 ALA A N 1
ATOM 1308 C CA . ALA A 1 178 ? -10.897 4.976 9.872 1.00 91.69 178 ALA A CA 1
ATOM 1309 C C . ALA A 1 178 ? -11.359 3.545 10.126 1.00 91.69 178 ALA A C 1
ATOM 1311 O O . ALA A 1 178 ? -12.321 3.095 9.502 1.00 91.69 178 ALA A O 1
ATOM 1312 N N . ILE A 1 179 ? -10.742 2.862 11.092 1.00 93.06 179 ILE A N 1
ATOM 1313 C CA . ILE A 1 179 ? -11.153 1.514 11.497 1.00 93.06 179 ILE A CA 1
ATOM 1314 C C . ILE A 1 179 ? -12.615 1.522 11.949 1.00 93.06 179 ILE A C 1
ATOM 1316 O O . ILE A 1 179 ? -13.390 0.662 11.539 1.00 93.06 179 ILE A O 1
ATOM 1320 N N . HIS A 1 180 ? -13.021 2.492 12.772 1.00 94.50 180 HIS A N 1
ATOM 1321 C CA . HIS A 1 180 ? -14.403 2.579 13.235 1.00 94.50 180 HIS A CA 1
ATOM 1322 C C . HIS A 1 180 ? -15.386 2.859 12.088 1.00 94.50 180 HIS A C 1
ATOM 1324 O O . HIS A 1 180 ? -16.378 2.136 11.958 1.00 94.50 180 HIS A O 1
ATOM 1330 N N . ALA A 1 181 ? -15.092 3.849 11.240 1.00 91.94 181 ALA A N 1
ATOM 1331 C CA . ALA A 1 181 ? -15.954 4.272 10.135 1.00 91.94 181 ALA A CA 1
ATOM 1332 C C . ALA A 1 181 ? -16.150 3.189 9.060 1.00 91.94 181 ALA A C 1
ATOM 1334 O O . ALA A 1 181 ? -17.199 3.149 8.423 1.00 91.94 181 ALA A O 1
ATOM 1335 N N . LEU A 1 182 ? -15.165 2.309 8.871 1.00 90.19 182 LEU A N 1
ATOM 1336 C CA . LEU A 1 182 ? -15.224 1.199 7.913 1.00 90.19 182 LEU A CA 1
ATOM 1337 C C . LEU A 1 182 ? -15.730 -0.112 8.541 1.00 90.19 182 LEU A C 1
ATOM 1339 O O . LEU A 1 182 ? -15.841 -1.131 7.861 1.00 90.19 182 LEU A O 1
ATOM 1343 N N . SER A 1 183 ? -16.037 -0.110 9.841 1.00 92.06 183 SER A N 1
ATOM 1344 C CA . SER A 1 183 ? -16.551 -1.288 10.540 1.00 92.06 183 SER A CA 1
ATOM 1345 C C . SER A 1 183 ? -18.086 -1.368 10.490 1.00 92.06 183 SER A C 1
ATOM 1347 O O . SER A 1 183 ? -18.761 -0.346 10.360 1.00 92.06 183 SER A O 1
ATOM 1349 N N . PRO A 1 184 ? -18.685 -2.547 10.748 1.00 93.06 184 PRO A N 1
ATOM 1350 C CA . PRO A 1 184 ? -20.131 -2.700 10.938 1.00 93.06 184 PRO A CA 1
ATOM 1351 C C . PRO A 1 184 ? -20.713 -1.846 12.078 1.00 93.06 184 PRO A C 1
ATOM 1353 O O . PRO A 1 184 ? -21.929 -1.737 12.214 1.00 93.06 184 PRO A O 1
ATOM 1356 N N . ARG A 1 185 ? -19.854 -1.259 12.924 1.00 94.12 185 ARG A N 1
ATOM 1357 C CA . ARG A 1 185 ? -20.216 -0.428 14.079 1.00 94.12 185 ARG A CA 1
ATOM 1358 C C . ARG A 1 185 ? -20.172 1.075 13.778 1.00 94.12 185 ARG A C 1
ATOM 1360 O O . ARG A 1 185 ? -20.380 1.856 14.699 1.00 94.12 185 ARG A O 1
ATOM 1367 N N . ALA A 1 186 ? -19.948 1.479 12.525 1.00 92.19 186 ALA A N 1
ATOM 1368 C CA . ALA A 1 186 ? -19.806 2.880 12.110 1.00 92.19 186 ALA A CA 1
ATOM 1369 C C . ALA A 1 186 ? -21.021 3.777 12.415 1.00 92.19 186 ALA A C 1
ATOM 1371 O O . ALA A 1 186 ? -20.894 4.996 12.470 1.00 92.19 186 ALA A O 1
ATOM 1372 N N . SER A 1 187 ? -22.209 3.193 12.609 1.00 91.81 187 SER A N 1
ATOM 1373 C CA . SER A 1 187 ? -23.419 3.928 13.006 1.00 91.81 187 SER A CA 1
ATOM 1374 C C . SER A 1 187 ? -23.470 4.272 14.498 1.00 91.81 187 SER A C 1
ATOM 1376 O O . SER A 1 187 ? -24.361 5.007 14.928 1.00 91.81 187 SER A O 1
ATOM 1378 N N . LYS A 1 188 ? -22.550 3.731 15.303 1.00 92.94 188 LYS A N 1
ATOM 1379 C CA . LYS A 1 188 ? -22.457 3.985 16.743 1.00 92.94 188 LYS A CA 1
ATOM 1380 C C . LYS A 1 188 ? -21.353 4.992 17.049 1.00 92.94 188 LYS A C 1
ATOM 1382 O O . LYS A 1 188 ? -20.636 5.451 16.174 1.00 92.94 188 LYS A O 1
ATOM 1387 N N . ARG A 1 189 ? -21.235 5.380 18.318 1.00 91.81 189 ARG A N 1
ATOM 1388 C CA . ARG A 1 189 ? -20.265 6.388 18.753 1.00 91.81 189 ARG A CA 1
ATOM 1389 C C . ARG A 1 189 ? -18.876 5.781 18.941 1.00 91.81 189 ARG A C 1
ATOM 1391 O O . ARG A 1 189 ? -18.721 4.906 19.790 1.00 91.81 189 ARG A O 1
ATOM 1398 N N . LEU A 1 190 ? -17.868 6.295 18.242 1.00 93.44 190 LEU A N 1
ATOM 1399 C CA . LEU A 1 190 ? -16.468 6.092 18.620 1.00 93.44 190 LEU A CA 1
ATOM 1400 C C . LEU A 1 190 ? -16.193 6.798 19.953 1.00 93.44 190 LEU A C 1
ATOM 1402 O O . LEU A 1 190 ? -16.379 8.012 20.068 1.00 93.44 190 LEU A O 1
ATOM 1406 N N . ILE A 1 191 ? -15.778 6.039 20.963 1.00 93.81 191 ILE A N 1
ATOM 1407 C CA . ILE A 1 191 ? -15.362 6.575 22.260 1.00 93.81 191 ILE A CA 1
ATOM 1408 C C . ILE A 1 191 ? -13.838 6.558 22.295 1.00 93.81 191 ILE A C 1
ATOM 1410 O O . ILE A 1 191 ? -13.242 5.501 22.132 1.00 93.81 191 ILE A O 1
ATOM 1414 N N . SER A 1 192 ? -13.219 7.715 22.511 1.00 91.75 192 SER A N 1
ATOM 1415 C CA . SER A 1 192 ? -11.762 7.852 22.588 1.00 91.75 192 SER A CA 1
ATOM 1416 C C . SER A 1 192 ? -11.354 8.330 23.975 1.00 91.75 192 SER A C 1
ATOM 1418 O O . SER A 1 192 ? -11.930 9.294 24.486 1.00 91.75 192 SER A O 1
ATOM 1420 N N . LEU A 1 193 ? -10.351 7.684 24.559 1.00 90.12 193 LEU A N 1
ATOM 1421 C CA . LEU A 1 193 ? -9.745 8.036 25.835 1.00 90.12 193 LEU A CA 1
ATOM 1422 C C . LEU A 1 193 ? -8.258 8.287 25.608 1.00 90.12 193 LEU A C 1
ATOM 1424 O O . LEU A 1 193 ? -7.569 7.419 25.101 1.00 90.12 193 LEU A O 1
ATOM 1428 N N . ASN A 1 194 ? -7.752 9.459 25.986 1.00 88.44 194 ASN A N 1
ATOM 1429 C CA . ASN A 1 194 ? -6.312 9.698 25.981 1.00 88.44 194 ASN A CA 1
ATOM 1430 C C . ASN A 1 194 ? -5.742 9.339 27.354 1.00 88.44 194 ASN A C 1
ATOM 1432 O O . ASN A 1 194 ? -5.812 10.145 28.285 1.00 88.44 194 ASN A O 1
ATOM 1436 N N . CYS A 1 195 ? -5.162 8.145 27.469 1.00 85.25 195 CYS A N 1
ATOM 1437 C CA . CYS A 1 195 ? -4.604 7.653 28.729 1.00 85.25 195 CYS A CA 1
ATOM 1438 C C . CYS A 1 195 ? -3.471 8.544 29.274 1.00 85.25 195 CYS A C 1
ATOM 1440 O O . CYS A 1 195 ? -3.305 8.645 30.484 1.00 85.25 195 CYS A O 1
ATOM 1442 N N . ALA A 1 196 ? -2.731 9.245 28.406 1.00 83.19 196 ALA A N 1
ATOM 1443 C CA . ALA A 1 196 ? -1.642 10.134 28.821 1.00 83.19 196 ALA A CA 1
ATOM 1444 C C . ALA A 1 196 ? -2.130 11.450 29.457 1.00 83.19 196 ALA A C 1
ATOM 1446 O O . ALA A 1 196 ? -1.345 12.157 30.084 1.00 83.19 196 ALA A O 1
ATOM 1447 N N . ALA A 1 197 ? -3.409 11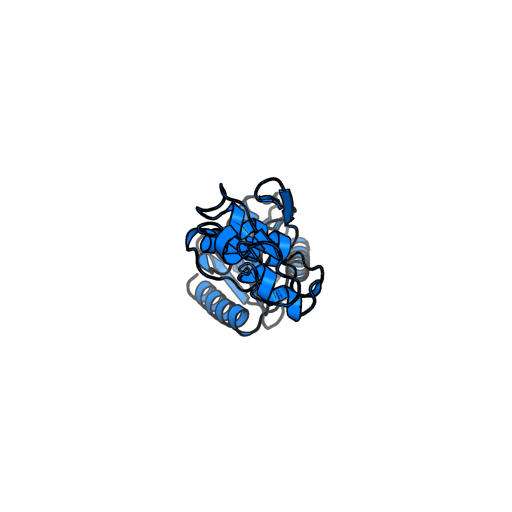.798 29.284 1.00 80.94 197 ALA A N 1
ATOM 1448 C CA . ALA A 1 197 ? -3.999 13.016 29.839 1.00 80.94 197 ALA A CA 1
ATOM 1449 C C . ALA A 1 197 ? -4.674 12.798 31.206 1.00 80.94 197 ALA A C 1
ATOM 1451 O O . ALA A 1 197 ? -5.156 13.761 31.804 1.00 80.94 197 ALA A O 1
ATOM 1452 N N . LEU A 1 198 ? -4.735 11.555 31.696 1.00 81.50 198 LEU A N 1
ATOM 1453 C CA . LEU A 1 198 ? -5.419 11.193 32.935 1.00 81.50 198 LEU A CA 1
ATOM 1454 C C . LEU A 1 198 ? -4.435 10.786 34.030 1.00 81.50 198 LEU A C 1
ATOM 1456 O O . LEU A 1 198 ? -3.416 10.148 33.783 1.00 81.50 198 LEU A O 1
ATOM 1460 N N . HIS 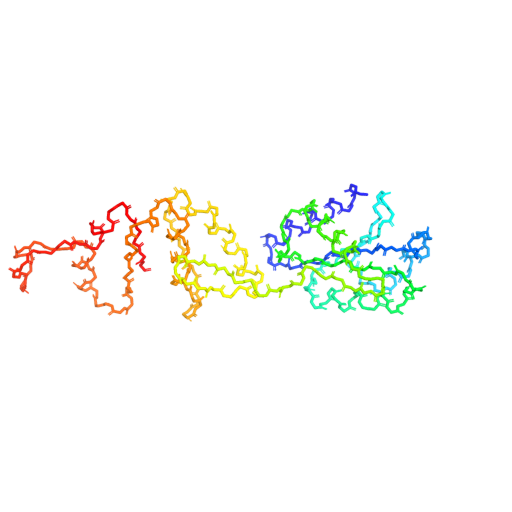A 1 199 ? -4.782 11.132 35.268 1.00 80.75 199 HIS A N 1
ATOM 1461 C CA . HIS A 1 199 ? -4.090 10.626 36.447 1.00 80.75 199 HIS A CA 1
ATOM 1462 C C . HIS A 1 199 ? -4.477 9.157 36.669 1.00 80.75 199 HIS A C 1
ATOM 1464 O O . HIS A 1 199 ? -5.647 8.814 36.514 1.00 80.75 199 HIS A O 1
ATOM 1470 N N . GLU A 1 200 ? -3.533 8.304 37.072 1.00 76.06 200 GLU A N 1
ATOM 1471 C CA . GLU A 1 200 ? -3.730 6.845 37.188 1.00 76.06 200 GLU A CA 1
ATOM 1472 C C . GLU A 1 200 ? -4.965 6.461 38.025 1.00 76.06 200 GLU A C 1
ATOM 1474 O O . GLU A 1 200 ? -5.758 5.614 37.625 1.00 76.06 200 GLU A O 1
ATOM 1479 N N . SER A 1 201 ? -5.211 7.185 39.121 1.00 74.31 201 SER A N 1
ATOM 1480 C CA . SER A 1 201 ? -6.376 7.000 39.997 1.00 74.31 201 SER A CA 1
ATOM 1481 C C . SER A 1 201 ? -7.732 7.316 39.348 1.00 74.31 201 SER A C 1
ATOM 1483 O O . SER A 1 201 ? -8.766 6.871 39.839 1.00 74.31 201 SER A O 1
ATOM 1485 N N . LEU A 1 202 ? -7.753 8.094 38.264 1.00 78.00 202 LEU A N 1
ATOM 1486 C CA . LEU A 1 202 ? -8.965 8.450 37.521 1.00 78.00 202 LEU A CA 1
ATOM 1487 C C . LEU A 1 202 ? -9.191 7.538 36.312 1.00 78.00 202 LEU A C 1
ATOM 1489 O O . LEU A 1 202 ? -10.329 7.405 35.870 1.00 78.00 202 LEU A O 1
ATOM 1493 N N . VAL A 1 203 ? -8.138 6.894 35.795 1.00 83.94 203 VAL A N 1
ATOM 1494 C CA . VAL A 1 203 ? -8.235 5.995 34.634 1.00 83.94 203 VAL A CA 1
ATOM 1495 C C . VAL A 1 203 ? -9.163 4.821 34.934 1.00 83.94 203 VAL A C 1
ATOM 1497 O O . VAL A 1 203 ? -10.059 4.537 34.142 1.00 83.94 203 VAL A O 1
ATOM 1500 N N . GLU A 1 204 ? -8.998 4.175 36.089 1.00 83.00 204 GLU A N 1
ATOM 1501 C CA . GLU A 1 204 ? -9.819 3.023 36.485 1.00 83.00 204 GLU A CA 1
ATOM 1502 C C . GLU A 1 204 ? -11.301 3.409 36.630 1.00 83.00 204 GLU A C 1
ATOM 1504 O O . GLU A 1 204 ? -12.180 2.761 36.063 1.00 83.00 204 GLU A O 1
ATOM 1509 N N . SER A 1 205 ? -11.568 4.532 37.303 1.00 84.88 205 SER A N 1
ATOM 1510 C CA . SER A 1 205 ? -12.922 5.054 37.518 1.00 84.88 205 SER A CA 1
ATOM 1511 C C . SER A 1 205 ? -13.615 5.480 36.217 1.00 84.88 205 SER A C 1
ATOM 1513 O O . SER A 1 205 ? -14.821 5.292 36.078 1.00 84.88 205 SER A O 1
ATOM 1515 N N . GLU A 1 206 ? -12.886 6.020 35.235 1.00 87.19 206 GLU A N 1
ATOM 1516 C CA . GLU A 1 206 ? -13.461 6.352 33.924 1.00 87.19 206 GLU A CA 1
ATOM 1517 C C . GLU A 1 206 ? -13.672 5.097 33.058 1.00 87.19 206 GLU A C 1
ATOM 1519 O O . GLU A 1 206 ? -14.705 4.975 32.403 1.00 87.19 206 GLU A O 1
ATOM 1524 N N . LEU A 1 207 ? -12.741 4.134 33.056 1.00 89.00 207 LEU A N 1
ATOM 1525 C CA . LEU A 1 207 ? -12.860 2.917 32.240 1.00 89.00 207 LEU A CA 1
ATOM 1526 C C . LEU A 1 207 ? -13.977 1.990 32.719 1.00 89.00 207 LEU A C 1
ATOM 1528 O O . LEU A 1 207 ? -14.789 1.538 31.903 1.00 89.00 207 LEU A O 1
ATOM 1532 N N . PHE A 1 208 ? -14.014 1.719 34.023 1.00 89.56 208 PHE A N 1
ATOM 1533 C CA . PHE A 1 208 ? -14.911 0.733 34.627 1.00 89.56 208 PHE A CA 1
ATOM 1534 C C . PHE A 1 208 ? -16.132 1.359 35.295 1.00 89.56 208 PHE A C 1
ATOM 1536 O O . PHE A 1 208 ? -17.115 0.662 35.536 1.00 89.56 208 PHE A O 1
ATOM 1543 N N . GLY A 1 209 ? -16.113 2.670 35.530 1.00 88.12 209 GLY A N 1
ATOM 1544 C CA . GLY A 1 209 ? -17.155 3.330 36.297 1.00 88.12 209 GLY A CA 1
ATOM 1545 C C . GLY A 1 209 ? -16.989 3.093 37.794 1.00 88.12 209 GLY A C 1
ATOM 1546 O O . GLY A 1 209 ? -16.023 2.491 38.266 1.00 88.12 209 GLY A O 1
ATOM 1547 N N . HIS A 1 210 ? -17.952 3.587 38.560 1.00 86.19 210 HIS A N 1
ATOM 1548 C CA . HIS A 1 210 ? -18.031 3.329 39.991 1.00 86.19 210 HIS A CA 1
ATOM 1549 C C . HIS A 1 210 ? -19.470 3.403 40.480 1.00 86.19 210 HIS A C 1
ATOM 1551 O O . HIS A 1 210 ? -20.290 4.165 39.965 1.00 86.19 210 HIS A O 1
ATOM 1557 N N . GLU A 1 211 ? -19.756 2.645 41.531 1.00 86.81 211 GLU A N 1
ATOM 1558 C CA . GLU A 1 211 ? -20.993 2.776 42.288 1.00 86.81 211 GLU A CA 1
ATOM 1559 C C . GLU A 1 211 ? -20.863 3.849 43.371 1.00 86.81 211 GLU A C 1
ATOM 1561 O O . GLU A 1 211 ? -19.770 4.161 43.864 1.00 86.81 211 GLU A O 1
ATOM 1566 N N . LYS A 1 212 ? -22.002 4.408 43.779 1.00 85.56 212 LYS A N 1
ATOM 1567 C CA . LYS A 1 212 ? -22.068 5.333 44.908 1.00 85.56 212 LYS A CA 1
ATOM 1568 C C . LYS A 1 212 ? -21.439 4.693 46.151 1.00 85.56 212 LYS A C 1
ATOM 1570 O O . LYS A 1 212 ? -21.857 3.627 46.594 1.00 85.56 212 LYS A O 1
ATOM 1575 N N . GLY A 1 213 ? -20.470 5.385 46.746 1.00 81.12 213 GLY A N 1
ATOM 1576 C CA . GLY A 1 213 ? -19.750 4.920 47.935 1.00 81.12 213 GLY A CA 1
ATOM 1577 C C . GLY A 1 213 ? -18.544 4.013 47.671 1.00 81.12 213 GLY A C 1
ATOM 1578 O O . GLY A 1 213 ? -17.945 3.553 48.637 1.00 81.12 213 GLY A O 1
ATOM 1579 N N . ALA A 1 214 ? -18.145 3.787 46.413 1.00 79.56 214 ALA A N 1
ATOM 1580 C CA . ALA A 1 214 ? -16.951 2.996 46.089 1.00 79.56 214 ALA A CA 1
ATOM 1581 C C . ALA A 1 214 ? -15.633 3.619 46.606 1.00 79.56 214 ALA A C 1
ATOM 1583 O O . ALA A 1 214 ? -14.682 2.898 46.890 1.00 79.56 214 ALA A O 1
ATOM 1584 N N . PHE A 1 215 ? -15.574 4.948 46.755 1.00 76.81 215 PHE A N 1
ATOM 1585 C CA . PHE A 1 215 ? -14.450 5.676 47.355 1.00 76.81 215 PHE A CA 1
ATOM 1586 C C . PHE A 1 215 ? -14.907 6.998 47.991 1.00 76.81 215 PHE A C 1
ATOM 1588 O O . PHE A 1 215 ? -16.028 7.471 47.768 1.00 76.81 215 PHE A O 1
ATOM 1595 N N . SER A 1 216 ? -14.022 7.621 48.775 1.00 71.88 216 SER A N 1
ATOM 1596 C CA . SER A 1 216 ? -14.221 8.939 49.390 1.00 71.88 216 SER A CA 1
ATOM 1597 C C . SER A 1 216 ? -14.448 10.011 48.314 1.00 71.88 216 SER A C 1
ATOM 1599 O O . SER A 1 216 ? -13.496 10.501 47.715 1.00 71.88 216 SER A O 1
ATOM 1601 N N . GLY A 1 217 ? -15.711 10.355 48.042 1.00 73.62 217 GLY A N 1
ATOM 1602 C CA . GLY A 1 217 ? -16.103 11.301 46.985 1.00 73.62 217 GLY A CA 1
ATOM 1603 C C . GLY A 1 217 ? -17.029 10.728 45.902 1.00 73.62 217 GLY A C 1
ATOM 1604 O O . GLY A 1 217 ? -17.551 11.495 45.095 1.00 73.62 217 GLY A O 1
ATOM 1605 N N . ALA A 1 218 ? -17.307 9.419 45.906 1.00 77.25 218 ALA A N 1
ATOM 1606 C CA . ALA A 1 218 ? -18.260 8.770 44.998 1.00 77.25 218 ALA A CA 1
ATOM 1607 C C . ALA A 1 218 ? -19.721 9.054 45.408 1.00 77.25 218 ALA A C 1
ATOM 1609 O O . ALA A 1 218 ? -20.406 8.209 45.990 1.00 77.25 218 ALA A O 1
ATOM 1610 N N . ILE A 1 219 ? -20.190 10.279 45.154 1.00 79.94 219 ILE A N 1
ATOM 1611 C CA . ILE A 1 219 ? -21.531 10.753 45.551 1.00 79.94 219 ILE A CA 1
ATOM 1612 C C . ILE A 1 219 ? -22.635 10.168 44.647 1.00 79.94 219 ILE A C 1
ATOM 1614 O O . ILE A 1 219 ? -23.775 10.001 45.094 1.00 79.94 219 ILE A O 1
ATOM 1618 N N . VAL A 1 220 ? -22.299 9.830 43.399 1.00 81.81 220 VAL A N 1
ATOM 1619 C CA . VAL A 1 220 ? -23.223 9.359 42.354 1.00 81.81 220 VAL A CA 1
ATOM 1620 C C . VAL A 1 220 ? -22.591 8.173 41.623 1.00 81.81 220 VAL A C 1
ATOM 1622 O O . VAL A 1 220 ? -21.384 8.183 41.412 1.00 81.81 220 VAL A O 1
ATOM 1625 N N . SER A 1 221 ? -23.385 7.171 41.236 1.00 84.12 221 SER A N 1
ATOM 1626 C CA . SER A 1 221 ? -22.910 6.068 40.391 1.00 84.12 221 SER A CA 1
ATOM 1627 C C . SER A 1 221 ? -22.700 6.536 38.950 1.00 84.12 221 SER A C 1
ATOM 1629 O O . SER A 1 221 ? -23.509 7.303 38.418 1.00 84.12 221 SER A O 1
ATOM 1631 N N . ARG A 1 222 ? -21.636 6.065 38.297 1.00 84.88 222 ARG A N 1
ATOM 1632 C CA . ARG A 1 222 ? -21.295 6.432 36.919 1.00 84.88 222 ARG A CA 1
ATOM 1633 C C . ARG A 1 222 ? -20.875 5.196 36.132 1.00 84.88 222 ARG A C 1
ATOM 1635 O O . ARG A 1 222 ? -19.977 4.481 36.560 1.00 84.88 222 ARG A O 1
ATOM 1642 N N . ALA A 1 223 ? -21.510 4.986 34.980 1.00 85.94 223 ALA A N 1
ATOM 1643 C CA . ALA A 1 223 ? -21.154 3.921 34.046 1.00 85.94 223 ALA A CA 1
ATOM 1644 C C . ALA A 1 223 ? -19.767 4.164 33.430 1.00 85.94 223 ALA A C 1
ATOM 1646 O O . ALA A 1 223 ? -19.414 5.308 33.115 1.00 85.94 223 ALA A O 1
ATOM 1647 N N . GLY A 1 224 ? -19.004 3.087 33.248 1.00 90.94 224 GLY A N 1
ATOM 1648 C CA . GLY A 1 224 ? -17.666 3.133 32.663 1.00 90.94 224 GLY A CA 1
ATOM 1649 C C . GLY A 1 224 ? -17.672 3.341 31.149 1.00 90.94 224 GLY A C 1
ATOM 1650 O O . GLY A 1 224 ? -18.648 3.049 30.452 1.00 90.94 224 GLY A O 1
ATOM 1651 N N . LEU A 1 225 ? -16.550 3.805 30.602 1.00 91.31 225 LEU A N 1
ATOM 1652 C CA . LEU A 1 225 ? -16.372 3.981 29.159 1.00 91.31 225 LEU A CA 1
ATOM 1653 C C . LEU A 1 225 ? -16.435 2.656 28.390 1.00 91.31 225 LEU A C 1
ATOM 1655 O O . LEU A 1 225 ? -16.895 2.650 27.249 1.00 91.31 225 LEU A O 1
ATOM 1659 N N . ILE A 1 226 ? -16.024 1.539 29.002 1.00 92.44 226 ILE A N 1
ATOM 1660 C CA . ILE A 1 226 ? -16.144 0.202 28.395 1.00 92.44 226 ILE A CA 1
ATOM 1661 C C . ILE A 1 226 ? -17.621 -0.169 28.215 1.00 92.44 226 ILE A C 1
ATOM 1663 O O . ILE A 1 226 ? -18.017 -0.638 27.147 1.00 92.44 226 ILE A O 1
ATOM 1667 N N . GLU A 1 227 ? -18.445 0.096 29.230 1.00 91.75 227 GLU A N 1
ATOM 1668 C CA . GLU A 1 227 ? -19.892 -0.123 29.172 1.00 91.75 227 GLU A CA 1
ATOM 1669 C C . GLU A 1 227 ? -20.544 0.803 28.136 1.00 91.75 227 GLU A C 1
ATOM 1671 O O . GLU A 1 227 ? -21.304 0.349 27.279 1.00 91.75 227 GLU A O 1
ATOM 1676 N N . ALA A 1 228 ? -20.174 2.087 28.134 1.00 89.44 228 ALA A N 1
ATOM 1677 C CA . ALA A 1 228 ? -20.666 3.058 27.160 1.00 89.44 228 ALA A CA 1
ATOM 1678 C C . ALA A 1 228 ? -20.263 2.716 25.711 1.00 89.44 228 ALA A C 1
ATOM 1680 O O . ALA A 1 228 ? -20.987 3.048 24.770 1.00 89.44 228 ALA A O 1
ATOM 1681 N N . ALA A 1 229 ? -19.121 2.049 25.517 1.00 92.50 229 ALA A N 1
ATOM 1682 C CA . ALA A 1 229 ? -18.640 1.591 24.215 1.00 92.50 229 ALA A CA 1
ATOM 1683 C C . ALA A 1 229 ? -19.249 0.247 23.787 1.00 92.50 229 ALA A C 1
ATOM 1685 O O . ALA A 1 229 ? -18.887 -0.267 22.724 1.00 92.50 229 ALA A O 1
ATOM 1686 N N . SER A 1 230 ? -20.166 -0.330 24.572 1.00 91.62 230 SER A N 1
ATOM 1687 C CA . SER A 1 230 ? -20.753 -1.638 24.291 1.00 91.62 230 SER A CA 1
ATOM 1688 C C . SER A 1 230 ? -21.385 -1.700 22.897 1.00 91.62 230 SER A C 1
ATOM 1690 O O . SER A 1 230 ? -22.238 -0.904 22.492 1.00 91.62 230 SER A O 1
ATOM 1692 N N . GLY A 1 231 ? -20.902 -2.659 22.108 1.00 89.56 231 GLY A N 1
ATOM 1693 C CA . GLY A 1 231 ? -21.282 -2.840 20.713 1.00 89.56 231 GLY A CA 1
ATOM 1694 C C . GLY A 1 231 ? -20.801 -1.742 19.757 1.00 89.56 231 GLY A C 1
ATOM 1695 O O . GLY A 1 231 ? -21.219 -1.779 18.601 1.00 89.56 231 GLY A O 1
ATOM 1696 N N . SER A 1 232 ? -19.969 -0.802 20.211 1.00 94.25 232 SER A N 1
ATOM 1697 C CA . SER A 1 232 ? -19.280 0.240 19.439 1.00 94.25 232 SER A CA 1
ATOM 1698 C C . SER A 1 232 ? -17.753 0.023 19.473 1.00 94.25 232 SER A C 1
ATOM 1700 O O . SER A 1 232 ? -17.304 -1.117 19.615 1.00 94.25 232 SER A O 1
ATOM 1702 N N . THR A 1 233 ? -16.952 1.080 19.305 1.00 94.56 233 THR A N 1
ATOM 1703 C CA . THR A 1 233 ? -15.482 1.063 19.371 1.00 94.56 233 THR A CA 1
ATOM 1704 C C . THR A 1 233 ? -14.984 1.967 20.502 1.00 94.56 233 THR A C 1
ATOM 1706 O O . THR A 1 233 ? -15.411 3.119 20.599 1.00 94.56 233 THR A O 1
ATOM 1709 N N . LEU A 1 234 ? -14.059 1.446 21.314 1.00 94.88 234 LEU A N 1
ATOM 1710 C CA . LEU A 1 234 ? -13.274 2.187 22.303 1.00 94.88 234 LEU A CA 1
ATOM 1711 C C . LEU A 1 234 ? -11.829 2.307 21.797 1.00 94.88 234 LEU A C 1
ATOM 1713 O O . LEU A 1 234 ? -11.223 1.293 21.451 1.00 94.88 234 LEU A O 1
ATOM 1717 N N . PHE A 1 235 ? -11.300 3.525 21.740 1.00 94.88 235 PHE A N 1
ATOM 1718 C CA . PHE A 1 235 ? -9.907 3.835 21.421 1.00 94.88 235 PHE A CA 1
ATOM 1719 C C . PHE A 1 235 ? -9.207 4.367 22.677 1.00 94.88 235 PHE A C 1
ATOM 1721 O O . PHE A 1 235 ? -9.791 5.186 23.388 1.00 94.88 235 PHE A O 1
ATOM 1728 N N . LEU A 1 236 ? -7.996 3.879 22.950 1.00 92.25 236 LEU A N 1
ATOM 1729 C CA . LEU A 1 236 ? -7.216 4.129 24.168 1.00 92.25 236 LEU A CA 1
ATOM 1730 C C . LEU A 1 236 ? -5.839 4.715 23.839 1.00 92.25 236 LEU A C 1
ATOM 1732 O O . LEU A 1 236 ? -5.298 4.329 22.776 1.00 92.25 236 LEU A O 1
#

pLDDT: mean 83.75, std 10.18, range [44.69, 95.69]

Foldseek 3Di:
DVVVLVVLLVLLVVCVVPVAKKKKKKKDWPLLVPVVVLVVLLVVLDDPPKDWDADPVSIIMIIGTRDDPVRVVVSVLVSLVRRAPFIMFMEMDMPPLQHSHSVSNVVQRVVQRVPGDGSDYGYVQQPQDFDDQLPDTDGRSGSVVVVLLVVLLVCLAVPDDDDDDDDPPPPSVVSLSNSQCNYPQNVDDEAEDDPVVDDPVVQCCQAAWDDQPPDDPSNHTDHHPVRVCVSGHYHD

Secondary structure (DSSP, 8-state):
-HHHHHHHHHHHHHHHHH---EEEEEEESGGGSSHHHHHHHHHTTS-TT-EEEE-TTS-EEEEEET--HHHHHHHHHHHHHHH-SS--EEEEEEETTT-S-HHHHHHHHHHHHHHSPTTEEEE-----EEEEETTEEEEE-SHHHHHHHHHHHHHTTT---------TTS-HHHHHHHHHHTSTTTTSPEEE--GGGS-HHHHHHHHHEE-TTSSTT--S-EE-HHHHTTTSEEE-